Protein AF-A0A6A3LIL4-F1 (afdb_monomer)

Sequence (350 aa):
MQHVYQRRLHVALGRSRSDARPRAGARRRSVSSAPDDGGGSAATPIVLDRSDEVDDTAGSAAVEGVTDPASSGIGEGEVATFQPFGPVGDFIPGLRRPREISNSDVAPWDPKQIHTLTLDTVTPQILLSQMVLSPGWLFPKWTGRAGQLDPALYLPELITEQGVSDLYAEAPWEDLDVDPAEPLTFDPDWCSSLAKIATDFQVLARDHKQAIWETTHSFPILRARQSAEPWAASIYSGRKNRSSHAREKFRAWEDQVLDLIRRTGCCDLDILLDPAFLRFPQKSEEATWFPGREALAEGRSAPKDLKATLCDCDQASAWRNHYRTDPDTHPALKIRRLRQKFTPSDPPSK

Foldseek 3Di:
DDDDDDDDDDPDDDDDDDDDDDDDDDDDDDDDDDDDDDDDPDPDADQFPPVPVDDPPDDDDDDDDDDDDDDDDPPPPDQADADALDPCVLFFQRAPAQAQDPPLSNPQFDRVLRSHDHLPPDAPVSCQVVVRGHACQLFHFDPDRRDDDPVLQFDCVLPDLVQVVVVVVVVPLVLLVQPQPQWQQADCVQDVLVVVLLVVQVVLCVVLSVLLLCQQEPEDLHVVNVVVPVSSVVVVVVSVVSVVVSVVVVSVSRRVVSVCCNSHSLHHPCSCVILSHRDGDHPRGDRYDGQRNQQVVVVHDRDPHVVSSVVSVCVVDCSSSSVSVPVVPRSVVVSVCRGNVSRRPDGDDD

Structure (mmCIF, N/CA/C/O backbone):
data_AF-A0A6A3LIL4-F1
#
_entry.id   AF-A0A6A3LIL4-F1
#
loop_
_atom_site.group_PDB
_atom_site.id
_atom_site.type_symbol
_atom_site.label_atom_id
_atom_site.label_alt_id
_atom_site.label_comp_id
_atom_site.label_asym_id
_atom_site.label_entity_id
_atom_site.label_seq_id
_atom_site.pdbx_PDB_ins_code
_atom_site.Cartn_x
_atom_site.Cartn_y
_atom_site.Cartn_z
_atom_site.occupancy
_atom_site.B_iso_or_equiv
_atom_site.auth_seq_id
_atom_site.auth_comp_id
_atom_site.auth_asym_id
_atom_site.auth_atom_id
_atom_site.pdbx_PDB_model_num
ATOM 1 N N . MET A 1 1 ? 11.550 11.509 51.570 1.00 39.28 1 MET A N 1
ATOM 2 C CA . MET A 1 1 ? 10.995 10.454 50.692 1.00 39.28 1 MET A CA 1
ATOM 3 C C . MET A 1 1 ? 9.720 10.961 50.030 1.00 39.28 1 MET A C 1
ATOM 5 O O . MET A 1 1 ? 8.626 10.626 50.447 1.00 39.28 1 MET A O 1
ATOM 9 N N . GLN A 1 2 ? 9.892 11.828 49.038 1.00 34.84 2 GLN A N 1
ATOM 10 C CA . GLN A 1 2 ? 8.864 12.375 48.150 1.00 34.84 2 GLN A CA 1
ATOM 11 C C . GLN A 1 2 ? 9.664 13.036 47.030 1.00 34.84 2 GLN A C 1
ATOM 13 O O . GLN A 1 2 ? 10.228 14.091 47.269 1.00 34.84 2 GLN A O 1
ATOM 18 N N . HIS A 1 3 ? 9.856 12.342 45.908 1.00 31.39 3 HIS A N 1
ATOM 19 C CA . HIS A 1 3 ? 10.327 12.869 44.618 1.00 31.39 3 HIS A CA 1
ATOM 20 C C . HIS A 1 3 ? 10.672 11.673 43.728 1.00 31.39 3 HIS A C 1
ATOM 22 O O . HIS A 1 3 ? 11.812 11.246 43.746 1.00 31.39 3 HIS A O 1
ATOM 28 N N . VAL A 1 4 ? 9.689 11.123 43.010 1.00 37.69 4 VAL A N 1
ATOM 29 C CA . VAL A 1 4 ? 9.785 10.620 41.621 1.00 37.69 4 VAL A CA 1
ATOM 30 C C . VAL A 1 4 ? 8.346 10.300 41.202 1.00 37.69 4 VAL A C 1
ATOM 32 O O . VAL A 1 4 ? 7.887 9.198 41.444 1.00 37.69 4 VAL A O 1
ATOM 35 N N . TYR A 1 5 ? 7.611 11.263 40.646 1.00 33.69 5 TYR A N 1
ATOM 36 C CA . TYR A 1 5 ? 6.485 11.017 39.727 1.00 33.69 5 TYR A CA 1
ATOM 37 C C . TYR A 1 5 ? 6.023 12.369 39.179 1.00 33.69 5 TYR A C 1
ATOM 39 O O . TYR A 1 5 ? 5.113 12.981 39.717 1.00 33.69 5 TYR A O 1
ATOM 47 N N . GLN A 1 6 ? 6.741 12.887 38.179 1.00 33.34 6 GLN A N 1
ATOM 48 C CA . GLN A 1 6 ? 6.266 13.888 37.210 1.00 33.34 6 GLN A CA 1
ATOM 49 C C . GLN A 1 6 ? 7.425 14.269 36.284 1.00 33.34 6 GLN A C 1
ATOM 51 O O . GLN A 1 6 ? 8.132 15.256 36.483 1.00 33.34 6 GLN A O 1
ATOM 56 N N . ARG A 1 7 ? 7.647 13.459 35.248 1.00 30.95 7 ARG A N 1
ATOM 57 C CA . ARG A 1 7 ? 8.387 13.907 34.066 1.00 30.95 7 ARG A CA 1
ATOM 58 C C . ARG A 1 7 ? 8.017 13.031 32.878 1.00 30.95 7 ARG A C 1
ATOM 60 O O . ARG A 1 7 ? 8.508 11.914 32.793 1.00 30.95 7 ARG A O 1
ATOM 67 N N . ARG A 1 8 ? 7.169 13.569 31.992 1.00 32.41 8 ARG A N 1
ATOM 68 C CA . ARG A 1 8 ? 7.231 13.476 30.514 1.00 32.41 8 ARG A CA 1
ATOM 69 C C . ARG A 1 8 ? 5.849 13.641 29.878 1.00 32.41 8 ARG A C 1
ATOM 71 O O . ARG A 1 8 ? 5.300 12.706 29.328 1.00 32.41 8 ARG A O 1
ATOM 78 N N . LEU A 1 9 ? 5.342 14.866 29.893 1.00 35.66 9 LEU A N 1
ATOM 79 C CA . LEU A 1 9 ? 4.552 15.429 28.796 1.00 35.66 9 LEU A CA 1
ATOM 80 C C . LEU A 1 9 ? 4.857 16.923 28.825 1.00 35.66 9 LEU A C 1
ATOM 82 O O . LEU A 1 9 ? 4.554 17.538 29.838 1.00 35.66 9 LEU A O 1
ATOM 86 N N . HIS A 1 10 ? 5.570 17.442 27.818 1.00 31.58 10 HIS A N 1
ATOM 87 C CA . HIS A 1 10 ? 5.591 18.842 27.347 1.00 31.58 10 HIS A CA 1
ATOM 88 C C . HIS A 1 10 ? 6.790 19.060 26.410 1.00 31.58 10 HIS A C 1
ATOM 90 O O . HIS A 1 10 ? 7.886 19.306 26.900 1.00 31.58 10 HIS A O 1
ATOM 96 N N . VAL A 1 11 ? 6.550 19.016 25.095 1.00 30.48 11 VAL A N 1
ATOM 97 C CA . VAL A 1 11 ? 7.106 19.883 24.027 1.00 30.48 11 VAL A CA 1
ATOM 98 C C . VAL A 1 11 ? 6.153 19.666 22.829 1.00 30.48 11 VAL A C 1
ATOM 100 O O . VAL A 1 11 ? 5.942 18.521 22.463 1.00 30.48 11 VAL A O 1
ATOM 103 N N . ALA A 1 12 ? 5.475 20.621 22.191 1.00 30.48 12 ALA A N 1
ATOM 104 C CA . ALA A 1 12 ? 5.424 22.070 22.304 1.00 30.48 12 ALA A CA 1
ATOM 105 C C . ALA A 1 12 ? 4.013 22.568 21.922 1.00 30.48 12 ALA A C 1
ATOM 107 O O . ALA A 1 12 ? 3.480 22.228 20.869 1.00 30.48 12 ALA A O 1
ATOM 108 N N . LEU A 1 13 ? 3.439 23.426 22.769 1.00 32.44 13 LEU A N 1
ATOM 109 C CA . LEU A 1 13 ? 2.311 24.300 22.447 1.00 32.44 13 LEU A CA 1
ATOM 110 C C . LEU A 1 13 ? 2.869 25.579 21.808 1.00 32.44 13 LEU A C 1
ATOM 112 O O . LEU A 1 13 ? 3.388 26.447 22.508 1.00 32.44 13 LEU A O 1
ATOM 116 N N . GLY A 1 14 ? 2.758 25.701 20.486 1.00 27.92 14 GLY A N 1
ATOM 117 C CA . GLY A 1 14 ? 2.989 26.952 19.764 1.00 27.92 14 GLY A CA 1
ATOM 118 C C . GLY A 1 14 ? 1.683 27.728 19.615 1.00 27.92 14 GLY A C 1
ATOM 119 O O . GLY A 1 14 ? 0.826 27.363 18.818 1.00 27.92 14 GLY A O 1
ATOM 120 N N . ARG A 1 15 ? 1.515 28.797 20.399 1.00 28.88 15 ARG A N 1
ATOM 121 C CA . ARG A 1 15 ? 0.429 29.777 20.249 1.00 28.88 15 ARG A CA 1
ATOM 122 C C . ARG A 1 15 ? 0.636 30.594 18.969 1.00 28.88 15 ARG A C 1
ATOM 124 O O . ARG A 1 15 ? 1.697 31.186 18.816 1.00 28.88 15 ARG A O 1
ATOM 131 N N . SER A 1 16 ? -0.407 30.784 18.164 1.00 26.53 16 SER A N 1
ATOM 132 C CA . SER A 1 16 ? -0.608 32.065 17.475 1.00 26.53 16 SER A CA 1
ATOM 133 C C . SER A 1 16 ? -2.091 32.324 17.217 1.00 26.53 16 SER A C 1
ATOM 135 O O . SER A 1 16 ? -2.832 31.447 16.783 1.00 26.53 16 SER A O 1
ATOM 137 N N . ARG A 1 17 ? -2.514 33.536 17.576 1.00 27.56 17 ARG A N 1
ATOM 138 C CA . ARG A 1 17 ? -3.870 34.078 17.472 1.00 27.56 17 ARG A CA 1
ATOM 139 C C . ARG A 1 17 ? -4.024 34.797 16.136 1.00 27.56 17 ARG A C 1
ATOM 141 O O . ARG A 1 17 ? -3.153 35.584 15.785 1.00 27.56 17 ARG A O 1
ATOM 148 N N . SER A 1 18 ? -5.176 34.644 15.489 1.00 28.62 18 SER A N 1
ATOM 149 C CA . SER A 1 18 ? -5.798 35.665 14.632 1.00 28.62 18 SER A CA 1
ATOM 150 C C . SER A 1 18 ? -7.287 35.340 14.474 1.00 28.62 18 SER A C 1
ATOM 152 O O . SER A 1 18 ? -7.664 34.493 13.673 1.00 28.62 18 SER A O 1
ATOM 154 N N . ASP A 1 19 ? -8.118 36.005 15.274 1.00 29.67 19 ASP A N 1
ATOM 155 C CA . ASP A 1 19 ? -9.556 36.169 15.041 1.00 29.67 19 ASP A CA 1
ATOM 156 C C . ASP A 1 19 ? -9.762 37.411 14.157 1.00 29.67 19 ASP A C 1
ATOM 158 O O . ASP A 1 19 ? -9.185 38.451 14.476 1.00 29.67 19 ASP A O 1
ATOM 162 N N . ALA A 1 20 ? -10.604 37.328 13.112 1.00 25.44 20 ALA A N 1
ATOM 163 C CA . ALA A 1 20 ? -11.714 38.267 12.845 1.00 25.44 20 ALA A CA 1
ATOM 164 C C . ALA A 1 20 ? -12.305 38.181 11.409 1.00 25.44 20 ALA A C 1
ATOM 166 O O . ALA A 1 20 ? -11.710 38.677 10.458 1.00 25.44 20 ALA A O 1
ATOM 167 N N . ARG A 1 21 ? -13.591 37.763 11.363 1.00 30.22 21 ARG A N 1
ATOM 168 C CA . ARG A 1 21 ? -14.726 38.229 10.506 1.00 30.22 21 ARG A CA 1
ATOM 169 C C . ARG A 1 21 ? -14.859 37.749 9.035 1.00 30.22 21 ARG A C 1
ATOM 171 O O . ARG A 1 21 ? -13.863 37.560 8.360 1.00 30.22 21 ARG A O 1
ATOM 178 N N . PRO A 1 22 ? -16.090 37.762 8.457 1.00 33.06 22 PRO A N 1
ATOM 179 C CA . PRO A 1 22 ? -17.370 37.274 8.991 1.00 33.06 22 PRO A CA 1
ATOM 180 C C . PRO A 1 22 ? -18.169 36.407 7.978 1.00 33.06 22 PRO A C 1
ATOM 182 O O . PRO A 1 22 ? -17.925 36.398 6.777 1.00 33.06 22 PRO A O 1
ATOM 185 N N . ARG A 1 23 ? -19.191 35.711 8.495 1.00 36.59 23 ARG A N 1
ATOM 186 C CA . ARG A 1 23 ? -20.203 34.932 7.754 1.00 36.59 23 ARG A CA 1
ATOM 187 C C . ARG A 1 23 ? -20.974 35.764 6.716 1.00 36.59 23 ARG A C 1
ATOM 189 O O . ARG A 1 23 ? -21.506 36.815 7.062 1.00 36.59 23 ARG A O 1
ATOM 196 N N . ALA A 1 24 ? -21.207 35.185 5.537 1.00 26.09 24 ALA A N 1
ATOM 197 C CA . ALA A 1 24 ? -22.360 35.480 4.683 1.00 26.09 24 ALA A CA 1
ATOM 198 C C . ALA A 1 24 ? -22.697 34.252 3.818 1.00 26.09 24 ALA A C 1
ATOM 200 O O . ALA A 1 24 ? -21.805 33.663 3.219 1.00 26.09 24 ALA A O 1
ATOM 201 N N . GLY A 1 25 ? -23.977 33.866 3.751 1.00 28.23 25 GLY A N 1
ATOM 202 C CA . GLY A 1 25 ? -24.451 32.872 2.778 1.00 28.23 25 GLY A CA 1
ATOM 203 C C . GLY A 1 25 ? -25.472 31.872 3.313 1.00 28.23 25 GLY A C 1
ATOM 204 O O . GLY A 1 25 ? -25.206 30.679 3.385 1.00 28.23 25 GLY A O 1
ATOM 205 N N . ALA A 1 26 ? -26.660 32.350 3.679 1.00 30.88 26 ALA A N 1
ATOM 206 C CA . ALA A 1 26 ? -27.819 31.494 3.894 1.00 30.88 26 ALA A CA 1
ATOM 207 C C . ALA A 1 26 ? -28.274 30.854 2.570 1.00 30.88 26 ALA A C 1
ATOM 209 O O . ALA A 1 26 ? -28.473 31.567 1.585 1.00 30.88 26 ALA A O 1
ATOM 210 N N . ARG A 1 27 ? -28.568 29.545 2.555 1.00 30.72 27 ARG A N 1
ATOM 211 C CA . ARG A 1 27 ? -29.511 28.995 1.568 1.00 30.72 27 ARG A CA 1
ATOM 212 C C . ARG A 1 27 ? -30.309 27.794 2.087 1.00 30.72 27 ARG A C 1
ATOM 214 O O . ARG A 1 27 ? -29.828 26.676 2.181 1.00 30.72 27 ARG A O 1
ATOM 221 N N . ARG A 1 28 ? -31.559 28.123 2.432 1.00 27.92 28 ARG A N 1
ATOM 222 C CA . ARG A 1 28 ? -32.822 27.378 2.281 1.00 27.92 28 ARG A CA 1
ATOM 223 C C . ARG A 1 28 ? -32.798 25.846 2.402 1.00 27.92 28 ARG A C 1
ATOM 225 O O . ARG A 1 28 ? -32.549 25.118 1.448 1.00 27.92 28 ARG A O 1
ATOM 232 N N . ARG A 1 29 ? -33.292 25.410 3.562 1.00 29.81 29 ARG A N 1
ATOM 233 C CA . ARG A 1 29 ? -34.015 24.155 3.795 1.00 29.81 29 ARG A CA 1
ATOM 234 C C . ARG A 1 29 ? -35.276 24.130 2.911 1.00 29.81 29 ARG A C 1
ATOM 236 O O . ARG A 1 29 ? -36.043 25.092 2.946 1.00 29.81 29 ARG A O 1
ATOM 243 N N . SER A 1 30 ? -35.493 23.056 2.158 1.00 29.98 30 SER A N 1
ATOM 244 C CA . SER A 1 30 ? -36.808 22.718 1.595 1.00 29.98 30 SER A CA 1
ATOM 245 C C . SER A 1 30 ? -37.163 21.324 2.085 1.00 29.98 30 SER A C 1
ATOM 247 O O . SER A 1 30 ? -36.376 20.393 1.944 1.00 29.98 30 SER A O 1
ATOM 249 N N . VAL A 1 31 ? -38.307 21.245 2.752 1.00 28.16 31 VAL A N 1
ATOM 250 C CA . VAL A 1 31 ? -38.873 20.059 3.387 1.00 28.16 31 VAL A CA 1
ATOM 251 C C . VAL A 1 31 ? -40.021 19.613 2.492 1.00 28.16 31 VAL A C 1
ATOM 253 O O . VAL A 1 31 ? -40.849 20.447 2.126 1.00 28.16 31 VAL A O 1
ATOM 256 N N . SER A 1 32 ? -40.089 18.330 2.158 1.00 29.39 32 SER A N 1
ATOM 257 C CA . SER A 1 32 ? -41.290 17.721 1.585 1.00 29.39 32 SER A CA 1
ATOM 258 C C . SER A 1 32 ? -41.474 16.319 2.165 1.00 29.39 32 SER A C 1
ATOM 260 O O . SER A 1 32 ? -40.733 15.399 1.833 1.00 29.39 32 SER A O 1
ATOM 262 N N . SER A 1 33 ? -42.445 16.205 3.072 1.00 26.81 33 SER A N 1
ATOM 263 C CA . SER A 1 33 ? -43.171 14.982 3.469 1.00 26.81 33 SER A CA 1
ATOM 264 C C . SER A 1 33 ? -43.986 14.474 2.258 1.00 26.81 33 SER A C 1
ATOM 266 O O . SER A 1 33 ? -44.293 15.292 1.395 1.00 26.81 33 SER A O 1
ATOM 268 N N . ALA A 1 34 ? -44.415 13.223 2.054 1.00 28.86 34 ALA A N 1
ATOM 269 C CA . ALA A 1 34 ? -44.669 11.983 2.819 1.00 28.86 34 ALA A CA 1
ATOM 270 C C . ALA A 1 34 ? -44.795 10.825 1.755 1.00 28.86 34 ALA A C 1
ATOM 272 O O . ALA A 1 34 ? -44.475 11.119 0.599 1.00 28.86 34 ALA A O 1
ATOM 273 N N . PRO A 1 35 ? -45.328 9.595 1.990 1.00 35.06 35 PRO A N 1
ATOM 274 C CA . PRO A 1 35 ? -45.759 8.916 3.216 1.00 35.06 35 PRO A CA 1
ATOM 275 C C . PRO A 1 35 ? -45.140 7.508 3.426 1.00 35.06 35 PRO A C 1
ATOM 277 O O . PRO A 1 35 ? -44.316 7.031 2.651 1.00 35.06 35 PRO A O 1
ATOM 280 N N . ASP A 1 36 ? -45.549 6.919 4.546 1.00 34.44 36 ASP A N 1
ATOM 281 C CA . ASP A 1 36 ? -45.193 5.633 5.150 1.00 34.44 36 ASP A CA 1
ATOM 282 C C . ASP A 1 36 ? -45.841 4.439 4.421 1.00 34.44 36 ASP A C 1
ATOM 284 O O . ASP A 1 36 ? -47.010 4.534 4.051 1.00 34.44 36 ASP A O 1
ATOM 288 N N . ASP A 1 37 ? -45.097 3.339 4.244 1.00 28.14 37 ASP A N 1
ATOM 289 C CA . ASP A 1 37 ? -45.637 1.981 4.071 1.00 28.14 37 ASP A CA 1
ATOM 290 C C . ASP A 1 37 ? -44.522 0.913 4.193 1.00 28.14 37 ASP A C 1
ATOM 292 O O . ASP A 1 37 ? -43.567 0.886 3.417 1.00 28.14 37 ASP A O 1
ATOM 296 N N . GLY A 1 38 ? -44.698 -0.025 5.133 1.00 25.81 38 GLY A N 1
ATOM 297 C CA . GLY A 1 38 ? -44.326 -1.433 4.930 1.00 25.81 38 GLY A CA 1
ATOM 298 C C . GLY A 1 38 ? -42.949 -1.937 5.394 1.00 25.81 38 GLY A C 1
ATOM 299 O O . GLY A 1 38 ? -42.070 -2.201 4.584 1.00 25.81 38 GLY A O 1
ATOM 300 N N . GLY A 1 39 ? -42.828 -2.227 6.694 1.00 32.12 39 GLY A N 1
ATOM 301 C CA . GLY A 1 39 ? -42.323 -3.507 7.226 1.00 32.12 39 GLY A CA 1
ATOM 302 C C . GLY A 1 39 ? -41.066 -4.148 6.617 1.00 32.12 39 GLY A C 1
ATOM 303 O O . GLY A 1 39 ? -41.153 -5.086 5.830 1.00 32.12 39 GLY A O 1
ATOM 304 N N . GLY A 1 40 ? -39.902 -3.759 7.133 1.00 24.91 40 GLY A N 1
ATOM 305 C CA . GLY A 1 40 ? -38.654 -4.510 7.020 1.00 24.91 40 GLY A CA 1
ATOM 306 C C . GLY A 1 40 ? -37.539 -3.720 7.684 1.00 24.91 40 GLY A C 1
ATOM 307 O O . GLY A 1 40 ? -37.058 -2.751 7.108 1.00 24.91 40 GLY A O 1
ATOM 308 N N . SER A 1 41 ? -37.155 -4.082 8.912 1.00 34.47 41 SER A N 1
ATOM 309 C CA . SER A 1 41 ? -36.045 -3.436 9.626 1.00 34.47 41 SER A CA 1
ATOM 310 C C . SER A 1 41 ? -34.718 -3.812 8.963 1.00 34.47 41 SER A C 1
ATOM 312 O O . SER A 1 41 ? -33.961 -4.634 9.471 1.00 34.47 41 SER A O 1
ATOM 314 N N . ALA A 1 42 ? -34.450 -3.231 7.796 1.00 32.88 42 ALA A N 1
ATOM 315 C CA . ALA A 1 42 ? -33.131 -3.215 7.202 1.00 32.88 42 ALA A CA 1
ATOM 316 C C . ALA A 1 42 ? -32.261 -2.305 8.073 1.00 32.88 42 ALA A C 1
ATOM 318 O O . ALA A 1 42 ? -32.527 -1.108 8.198 1.00 32.88 42 ALA A O 1
ATOM 319 N N . ALA A 1 43 ? -31.253 -2.892 8.719 1.00 36.62 43 ALA A N 1
ATOM 320 C CA . ALA A 1 43 ? -30.276 -2.147 9.494 1.00 36.62 43 ALA A CA 1
ATOM 321 C C . ALA A 1 43 ? -29.694 -1.020 8.626 1.00 36.62 43 ALA A C 1
ATOM 323 O O . ALA A 1 43 ? -29.191 -1.262 7.526 1.00 36.62 43 ALA A O 1
ATOM 324 N N . THR A 1 44 ? -29.799 0.223 9.095 1.00 39.97 44 THR A N 1
ATOM 325 C CA . THR A 1 44 ? -29.254 1.372 8.372 1.00 39.97 44 THR A CA 1
ATOM 326 C C . THR A 1 44 ? -27.730 1.254 8.327 1.00 39.97 44 THR A C 1
ATOM 328 O O . THR A 1 44 ? -27.111 1.192 9.393 1.00 39.97 44 THR A O 1
ATOM 331 N N . PRO A 1 45 ? -27.108 1.225 7.135 1.00 46.88 45 PRO A N 1
ATOM 332 C CA . PRO A 1 45 ? -25.663 1.084 7.014 1.00 46.88 45 PRO A CA 1
ATOM 333 C C . PRO A 1 45 ? -24.948 2.286 7.642 1.00 46.88 45 PRO A C 1
ATOM 335 O O . PRO A 1 45 ? -25.418 3.424 7.553 1.00 46.88 45 PRO A O 1
ATOM 338 N N . ILE A 1 46 ? -23.791 2.042 8.263 1.00 53.72 46 ILE A N 1
ATOM 339 C CA . ILE A 1 46 ? -22.946 3.101 8.828 1.00 53.72 46 ILE A CA 1
ATOM 340 C C . ILE A 1 46 ? -22.332 3.902 7.683 1.00 53.72 46 ILE A C 1
ATOM 342 O O . ILE A 1 46 ? -21.319 3.511 7.109 1.00 53.72 46 ILE A O 1
ATOM 346 N N . VAL A 1 47 ? -22.932 5.048 7.364 1.00 45.88 47 VAL A N 1
ATOM 347 C CA . VAL A 1 47 ? -22.399 5.962 6.353 1.00 45.88 47 VAL A CA 1
ATOM 348 C C . VAL A 1 47 ? -21.188 6.686 6.933 1.00 45.88 47 VAL A C 1
ATOM 350 O O . VAL A 1 47 ? -21.320 7.627 7.717 1.00 45.88 47 VAL A O 1
ATOM 353 N N . LEU A 1 48 ? -19.993 6.253 6.536 1.00 53.50 48 LEU A N 1
ATOM 354 C CA . LEU A 1 48 ? -18.774 7.004 6.806 1.00 53.50 48 LEU A CA 1
ATOM 355 C C . LEU A 1 48 ? -18.696 8.198 5.857 1.00 53.50 48 LEU A C 1
ATOM 357 O O . LEU A 1 48 ? -18.672 8.049 4.634 1.00 53.50 48 LEU A O 1
ATOM 361 N N . ASP A 1 49 ? -18.643 9.391 6.438 1.00 42.94 49 ASP A N 1
AT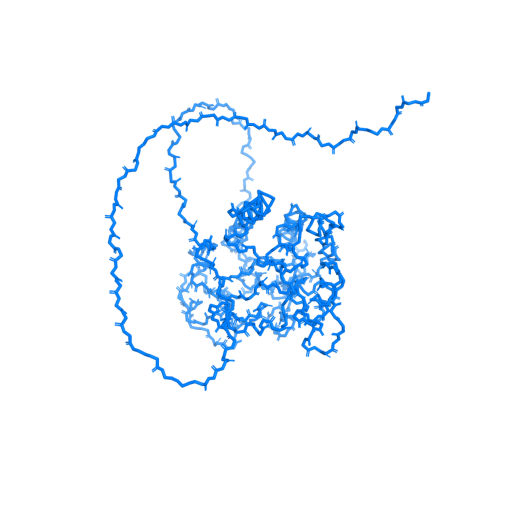OM 362 C CA . ASP A 1 49 ? -18.339 10.617 5.716 1.00 42.94 49 ASP A CA 1
ATOM 363 C C . ASP A 1 49 ? -16.841 10.643 5.399 1.00 42.94 49 ASP A C 1
ATOM 365 O O . ASP A 1 49 ? -16.029 11.148 6.171 1.00 42.94 49 ASP A O 1
ATOM 369 N N . ARG A 1 50 ? -16.463 10.027 4.276 1.00 50.72 50 ARG A N 1
ATOM 370 C CA . ARG A 1 50 ? -15.085 10.054 3.769 1.00 50.72 50 ARG A CA 1
ATOM 371 C C . ARG A 1 50 ? -14.820 11.260 2.861 1.00 50.72 50 ARG A C 1
ATOM 373 O O . ARG A 1 50 ? -13.837 11.254 2.129 1.00 50.72 50 ARG A O 1
ATOM 380 N N . SER A 1 51 ? -15.668 12.299 2.922 1.00 36.62 51 SER A N 1
ATOM 381 C CA . SER A 1 51 ? -15.587 13.485 2.052 1.00 36.62 51 SER A CA 1
ATOM 382 C C . SER A 1 51 ? -14.258 14.252 2.144 1.00 36.62 51 SER A C 1
ATOM 384 O O . SER A 1 51 ? -14.000 15.075 1.277 1.00 36.62 51 SER A O 1
ATOM 386 N N . ASP A 1 52 ? -13.400 13.960 3.131 1.00 42.34 52 ASP A N 1
ATOM 387 C CA . ASP A 1 52 ? -12.158 14.706 3.381 1.00 42.34 52 ASP A CA 1
ATOM 388 C C . ASP A 1 52 ? -10.857 13.893 3.166 1.00 42.34 52 ASP A C 1
ATOM 390 O O . ASP A 1 52 ? -9.766 14.401 3.460 1.00 42.34 52 ASP A O 1
ATOM 394 N N . GLU A 1 53 ? -10.936 12.657 2.651 1.00 46.53 53 GLU A N 1
ATOM 395 C CA . GLU A 1 53 ? -9.781 11.925 2.096 1.00 46.53 53 GLU A CA 1
ATOM 396 C C . GLU A 1 53 ? -9.650 12.283 0.615 1.00 46.53 53 GLU A C 1
ATOM 398 O O . GLU A 1 53 ? -10.074 11.542 -0.278 1.00 46.53 53 GLU A O 1
ATOM 403 N N . VAL A 1 54 ? -9.175 13.504 0.356 1.00 46.41 54 VAL A N 1
ATOM 404 C CA . VAL A 1 54 ? -9.684 14.201 -0.825 1.00 46.41 54 VAL A CA 1
ATOM 405 C C . VAL A 1 54 ? -9.642 15.700 -0.835 1.00 46.41 54 VAL A C 1
ATOM 407 O O . VAL A 1 54 ? -10.591 16.269 -1.352 1.00 46.41 54 VAL A O 1
ATOM 410 N N . ASP A 1 55 ? -8.551 16.329 -0.417 1.00 32.50 55 ASP A N 1
ATOM 411 C CA . ASP A 1 55 ? -8.281 17.658 -0.960 1.00 32.50 55 ASP A CA 1
ATOM 412 C C . ASP A 1 55 ? -6.792 17.787 -1.287 1.00 32.50 55 ASP A C 1
ATOM 414 O O . ASP A 1 55 ? -5.990 18.205 -0.458 1.00 32.50 55 ASP A O 1
ATOM 418 N N . ASP A 1 56 ? -6.419 17.364 -2.499 1.00 42.03 56 ASP A N 1
ATOM 419 C CA . ASP A 1 56 ? -5.114 17.657 -3.112 1.00 42.03 56 ASP A CA 1
ATOM 420 C C . ASP A 1 56 ? -5.127 19.076 -3.726 1.00 42.03 56 ASP A C 1
ATOM 422 O O . ASP A 1 56 ? -4.575 19.312 -4.801 1.00 42.03 56 ASP A O 1
ATOM 426 N N . THR A 1 57 ? -5.774 20.047 -3.073 1.00 33.50 57 THR A N 1
ATOM 427 C CA . THR A 1 57 ? -5.652 21.456 -3.459 1.00 33.50 57 THR A CA 1
ATOM 428 C C . THR A 1 57 ? -4.534 22.089 -2.638 1.00 33.50 57 THR A C 1
ATOM 430 O O . THR A 1 57 ? -4.759 22.729 -1.612 1.00 33.50 57 THR A O 1
ATOM 433 N N . ALA A 1 58 ? -3.293 21.898 -3.089 1.00 35.97 58 ALA A N 1
ATOM 434 C CA . ALA A 1 58 ? -2.164 22.680 -2.606 1.00 35.97 58 ALA A CA 1
ATOM 435 C C . ALA A 1 58 ? -2.382 24.154 -2.992 1.00 35.97 58 ALA A C 1
ATOM 437 O O . ALA A 1 58 ? -2.294 24.529 -4.161 1.00 35.97 58 ALA A O 1
ATOM 438 N N . GLY A 1 59 ? -2.699 24.998 -2.010 1.00 27.61 59 GLY A N 1
ATOM 439 C CA . GLY A 1 59 ? -2.719 26.445 -2.188 1.00 27.61 59 GLY A CA 1
ATOM 440 C C . GLY A 1 59 ? -1.301 26.961 -2.426 1.00 27.61 59 GLY A C 1
ATOM 441 O O . GLY A 1 59 ? -0.452 26.865 -1.543 1.00 27.61 59 GLY A O 1
ATOM 442 N N . SER A 1 60 ? -1.046 27.524 -3.609 1.00 32.84 60 SER A N 1
ATOM 443 C CA . SER A 1 60 ? 0.161 28.308 -3.877 1.00 32.84 60 SER A CA 1
ATOM 444 C C . SER A 1 60 ? 0.220 29.508 -2.933 1.00 32.84 60 SER A C 1
ATOM 446 O O . SER A 1 60 ? -0.511 30.481 -3.110 1.00 32.84 60 SER A O 1
ATOM 448 N N . ALA A 1 61 ? 1.122 29.463 -1.957 1.00 28.44 61 ALA A N 1
ATOM 449 C CA . ALA A 1 61 ? 1.608 30.658 -1.285 1.00 28.44 61 ALA A CA 1
ATOM 450 C C . ALA A 1 61 ? 2.931 31.061 -1.942 1.00 28.44 61 ALA A C 1
ATOM 452 O O . ALA A 1 61 ? 3.932 30.353 -1.843 1.00 28.44 61 ALA A O 1
ATOM 453 N N . ALA A 1 62 ? 2.909 32.188 -2.652 1.00 31.44 62 ALA A N 1
ATOM 454 C CA . ALA A 1 62 ? 4.109 32.853 -3.129 1.00 31.44 62 ALA A CA 1
ATOM 455 C C . ALA A 1 62 ? 4.944 33.309 -1.924 1.00 31.44 62 ALA A C 1
ATOM 457 O O . ALA A 1 62 ? 4.428 33.981 -1.030 1.00 31.44 62 ALA A O 1
ATOM 458 N N . VAL A 1 63 ? 6.228 32.961 -1.915 1.00 32.34 63 VAL A N 1
ATOM 459 C CA . VAL A 1 63 ? 7.215 33.531 -0.997 1.00 32.34 63 VAL A CA 1
ATOM 460 C C . VAL A 1 63 ? 8.240 34.298 -1.822 1.00 32.34 63 VAL A C 1
ATOM 462 O O . VAL A 1 63 ? 9.030 33.715 -2.560 1.00 32.34 63 VAL A O 1
ATOM 465 N N . GLU A 1 64 ? 8.188 35.626 -1.729 1.00 30.27 64 GLU A N 1
ATOM 466 C CA . GLU A 1 64 ? 9.287 36.479 -2.163 1.00 30.27 64 GLU A CA 1
ATOM 467 C C . GLU A 1 64 ? 10.375 36.527 -1.087 1.00 30.27 64 GLU A C 1
ATOM 469 O O . GLU A 1 64 ? 10.092 36.807 0.075 1.00 30.27 64 GLU A O 1
ATOM 474 N N . GLY A 1 65 ? 11.612 36.313 -1.545 1.00 30.28 65 GLY A N 1
ATOM 475 C CA . GLY A 1 65 ? 12.825 37.005 -1.111 1.00 30.28 65 GLY A CA 1
ATOM 476 C C . GLY A 1 65 ? 13.384 36.683 0.275 1.00 30.28 65 GLY A C 1
ATOM 477 O O . GLY A 1 65 ? 12.817 37.082 1.284 1.00 30.28 65 GLY A O 1
ATOM 478 N N . VAL A 1 66 ? 14.594 36.107 0.309 1.00 30.19 66 VAL A N 1
ATOM 479 C CA . VAL A 1 66 ? 15.813 36.765 0.842 1.00 30.19 66 VAL A CA 1
ATOM 480 C C . VAL A 1 66 ? 17.015 35.795 0.774 1.00 30.19 66 VAL A C 1
ATOM 482 O O . VAL A 1 66 ? 17.063 34.782 1.459 1.00 30.19 66 VAL A O 1
ATOM 485 N N . THR A 1 67 ? 17.945 36.166 -0.115 1.00 34.06 67 THR A N 1
ATOM 486 C CA . THR A 1 67 ? 19.419 36.000 -0.164 1.00 34.06 67 THR A CA 1
ATOM 487 C C . THR A 1 67 ? 20.119 34.665 0.143 1.00 34.06 67 THR A C 1
ATOM 489 O O . THR A 1 67 ? 20.122 34.182 1.272 1.00 34.06 67 THR A O 1
ATOM 492 N N . ASP A 1 68 ? 20.874 34.226 -0.875 1.00 34.59 68 ASP A N 1
ATOM 493 C CA . ASP A 1 68 ? 22.033 33.316 -0.869 1.00 34.59 68 ASP A CA 1
ATOM 494 C C . ASP A 1 68 ? 23.008 33.525 0.304 1.00 34.59 68 ASP A C 1
ATOM 496 O O . ASP A 1 68 ? 23.258 34.663 0.721 1.00 34.59 68 ASP A O 1
ATOM 500 N N . PRO A 1 69 ? 23.682 32.443 0.739 1.00 38.28 69 PRO A N 1
ATOM 501 C CA . PRO A 1 69 ? 25.103 32.384 0.396 1.00 38.28 69 PRO A CA 1
ATOM 502 C C . PRO A 1 69 ? 25.661 30.996 0.018 1.00 38.28 69 PRO A C 1
ATOM 504 O O . PRO A 1 69 ? 25.348 29.970 0.614 1.00 38.28 69 PRO A O 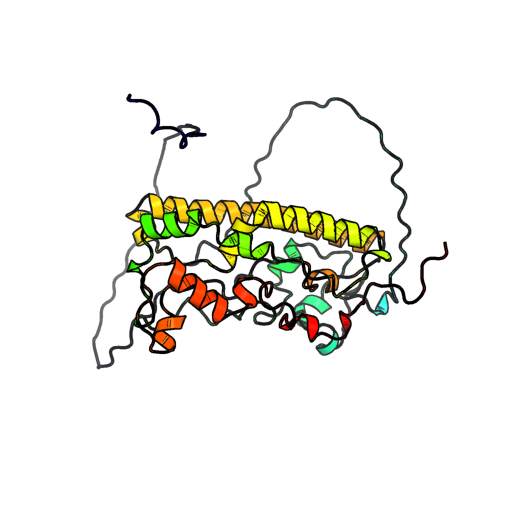1
ATOM 507 N N . ALA A 1 70 ? 26.658 31.080 -0.870 1.00 29.77 70 ALA A N 1
ATOM 508 C CA . ALA A 1 70 ? 27.822 30.208 -1.047 1.00 29.77 70 ALA A CA 1
ATOM 509 C C . ALA A 1 70 ? 27.632 28.851 -1.753 1.00 29.77 70 ALA A C 1
ATOM 511 O O . ALA A 1 70 ? 27.490 27.797 -1.134 1.00 29.77 70 ALA A O 1
ATOM 512 N N . SER A 1 71 ? 27.840 28.897 -3.076 1.00 43.75 71 SER A N 1
ATOM 513 C CA . SER A 1 71 ? 28.326 27.786 -3.901 1.00 43.75 71 SER A CA 1
ATOM 514 C C . SER A 1 71 ? 29.401 26.973 -3.183 1.00 43.75 71 SER A C 1
ATOM 516 O O . SER A 1 71 ? 30.527 27.434 -2.997 1.00 43.75 71 SER A O 1
ATOM 518 N N . SER A 1 72 ? 29.061 25.734 -2.847 1.00 37.75 72 SER A N 1
ATOM 519 C CA . SER A 1 72 ? 30.018 24.697 -2.482 1.00 37.75 72 SER A CA 1
ATOM 520 C C . SER A 1 72 ? 29.964 23.611 -3.549 1.00 37.75 72 SER A C 1
ATOM 522 O O . SER A 1 72 ? 28.965 22.914 -3.667 1.00 37.75 72 SER A O 1
ATOM 524 N N . GLY A 1 73 ? 31.036 23.540 -4.342 1.00 30.50 73 GLY A N 1
ATOM 525 C CA . GLY A 1 73 ? 31.475 22.387 -5.131 1.00 30.50 73 GLY A CA 1
ATOM 526 C C . GLY A 1 73 ? 30.416 21.656 -5.950 1.00 30.50 73 GLY A C 1
ATOM 527 O O . GLY A 1 73 ? 29.816 20.696 -5.478 1.00 30.50 73 GLY A O 1
ATOM 528 N N . ILE A 1 74 ? 30.295 22.021 -7.228 1.00 39.25 74 ILE A N 1
ATOM 529 C CA . ILE A 1 74 ? 29.785 21.107 -8.253 1.00 39.25 74 ILE A CA 1
ATOM 530 C C . ILE A 1 74 ? 30.798 19.959 -8.335 1.00 39.25 74 ILE A C 1
ATOM 532 O O . ILE A 1 74 ? 31.846 20.093 -8.963 1.00 39.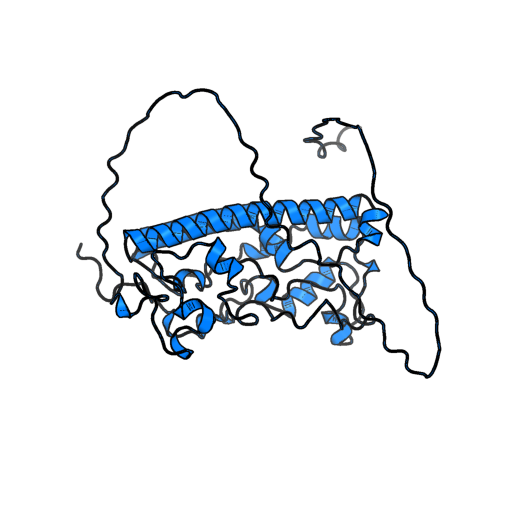25 74 ILE A O 1
ATOM 536 N N . GLY A 1 75 ? 30.517 18.858 -7.640 1.00 34.00 75 GLY A N 1
ATOM 537 C CA . GLY A 1 75 ? 31.082 17.570 -8.009 1.00 34.00 75 GLY A CA 1
ATOM 538 C C . GLY A 1 75 ? 30.560 17.245 -9.400 1.00 34.00 75 GLY A C 1
ATOM 539 O O . GLY A 1 75 ? 29.350 17.285 -9.623 1.00 34.00 75 GLY A O 1
ATOM 540 N N . GLU A 1 76 ? 31.474 17.023 -10.338 1.00 39.72 76 GLU A N 1
ATOM 541 C CA . GLU A 1 76 ? 31.187 16.593 -11.701 1.00 39.72 76 GLU A CA 1
ATOM 542 C C . GLU A 1 76 ? 30.220 15.406 -11.651 1.00 39.72 76 GLU A C 1
ATOM 544 O O . GLU A 1 76 ? 30.576 14.304 -11.239 1.00 39.72 76 GLU A O 1
ATOM 549 N N . GLY A 1 77 ? 28.958 15.667 -11.995 1.00 43.19 77 GLY A N 1
ATOM 550 C CA . GLY A 1 77 ? 27.950 14.632 -12.121 1.00 43.19 77 GLY A CA 1
ATOM 551 C C . GLY A 1 77 ? 28.370 13.729 -13.264 1.00 43.19 77 GLY A C 1
ATOM 552 O O . GLY A 1 77 ? 28.320 14.141 -14.422 1.00 43.19 77 GLY A O 1
ATOM 553 N N . GLU A 1 78 ? 28.813 12.526 -12.922 1.00 49.09 78 GLU A N 1
ATOM 554 C CA . GLU A 1 78 ? 29.008 11.432 -13.857 1.00 49.09 78 GLU A CA 1
ATOM 555 C C . GLU A 1 78 ? 27.763 11.365 -14.751 1.00 49.09 78 GLU A C 1
ATOM 557 O O . GLU A 1 78 ? 26.644 11.143 -14.278 1.00 49.09 78 GLU A O 1
ATOM 562 N N . VAL A 1 79 ? 27.927 11.683 -16.038 1.00 54.94 79 VAL A N 1
ATOM 563 C CA . VAL A 1 79 ? 26.842 11.595 -17.014 1.00 54.94 79 VAL A CA 1
ATOM 564 C C . VAL A 1 79 ? 26.527 10.113 -17.140 1.00 54.94 79 VAL A C 1
ATOM 566 O O . VAL A 1 79 ? 27.193 9.390 -17.879 1.00 54.94 79 VAL A O 1
ATOM 569 N N . ALA A 1 80 ? 25.559 9.650 -16.351 1.00 64.31 80 ALA A N 1
ATOM 570 C CA . ALA A 1 80 ? 25.153 8.260 -16.355 1.00 64.31 80 ALA A CA 1
ATOM 571 C C . ALA A 1 80 ? 24.756 7.884 -17.786 1.00 64.31 80 ALA A C 1
ATOM 573 O O . ALA A 1 80 ? 23.882 8.506 -18.396 1.00 64.31 80 ALA A O 1
ATOM 574 N N . THR A 1 81 ? 25.457 6.904 -18.350 1.00 78.81 81 THR A N 1
ATOM 575 C CA . THR A 1 81 ? 25.154 6.421 -19.694 1.00 78.81 81 THR A CA 1
ATOM 576 C C . THR A 1 81 ? 23.880 5.592 -19.614 1.00 78.81 81 THR A C 1
ATOM 578 O O . THR A 1 81 ? 23.785 4.687 -18.789 1.00 78.81 81 THR A O 1
ATOM 581 N N . PHE A 1 82 ? 22.901 5.895 -20.467 1.00 85.44 82 PHE A N 1
ATOM 582 C CA . PHE A 1 82 ? 21.674 5.110 -20.557 1.00 85.44 82 PHE A CA 1
ATOM 583 C C . PHE A 1 82 ? 22.009 3.693 -21.048 1.00 85.44 82 PHE A C 1
ATOM 585 O O . PHE A 1 82 ? 22.332 3.494 -22.222 1.00 85.44 82 PHE A O 1
ATOM 592 N N . GLN A 1 83 ? 21.958 2.722 -20.140 1.00 84.56 83 GLN A N 1
ATOM 593 C CA . GLN A 1 83 ? 22.267 1.312 -20.354 1.00 84.56 83 GLN A CA 1
ATOM 594 C C . GLN A 1 83 ? 21.096 0.483 -19.819 1.00 84.56 83 GLN A C 1
ATOM 596 O O . GLN A 1 83 ? 21.039 0.187 -18.623 1.00 84.56 83 GLN A O 1
ATOM 601 N N . PRO A 1 84 ? 20.118 0.152 -20.678 1.00 84.44 84 PRO A N 1
ATOM 602 C CA . PRO A 1 84 ? 18.907 -0.493 -20.216 1.00 84.44 84 PRO A CA 1
ATOM 603 C C . PRO A 1 84 ? 19.180 -1.926 -19.741 1.00 84.44 84 PRO A C 1
ATOM 605 O O . PRO A 1 84 ? 19.979 -2.636 -20.350 1.00 84.44 84 PRO A O 1
ATOM 608 N N . PHE A 1 85 ? 18.479 -2.366 -18.689 1.00 84.56 85 PHE A N 1
ATOM 609 C CA . PHE A 1 85 ? 18.604 -3.728 -18.128 1.00 84.56 85 PHE A CA 1
ATOM 610 C C . PHE A 1 85 ? 18.223 -4.838 -19.123 1.00 84.56 85 PHE A C 1
ATOM 612 O O . PHE A 1 85 ? 18.610 -5.993 -18.970 1.00 84.56 85 PHE A O 1
ATOM 619 N N . GLY A 1 86 ? 17.450 -4.481 -20.144 1.00 85.50 86 GLY A N 1
ATOM 620 C CA . GLY A 1 86 ? 16.995 -5.363 -21.201 1.00 85.50 86 GLY A CA 1
ATOM 621 C C . GLY A 1 86 ? 16.543 -4.561 -22.419 1.00 85.50 86 GLY A C 1
ATOM 622 O O . GLY A 1 86 ? 16.752 -3.344 -22.492 1.00 85.50 86 GLY A O 1
ATOM 623 N N . PRO A 1 87 ? 15.913 -5.213 -23.405 1.00 86.38 87 PRO A N 1
ATOM 624 C CA . PRO A 1 87 ? 15.339 -4.518 -24.544 1.00 86.38 87 PRO A CA 1
ATOM 625 C C . PRO A 1 87 ? 14.375 -3.415 -24.088 1.00 86.38 87 PRO A C 1
ATOM 627 O O . PRO A 1 87 ? 13.432 -3.655 -23.343 1.00 86.38 87 PRO A O 1
ATOM 630 N N . VAL A 1 88 ? 14.535 -2.195 -24.612 1.00 85.62 88 VAL A N 1
ATOM 631 C CA . VAL A 1 88 ? 13.591 -1.082 -24.354 1.00 85.62 88 VAL A CA 1
ATOM 632 C C . VAL A 1 88 ? 12.157 -1.442 -24.797 1.00 85.62 88 VAL A C 1
ATOM 634 O O . VAL A 1 88 ? 11.169 -0.882 -24.315 1.00 85.62 88 VAL A O 1
ATOM 637 N N . GLY A 1 89 ? 12.033 -2.413 -25.709 1.00 84.94 89 GLY A N 1
ATOM 638 C CA . GLY A 1 89 ? 10.772 -3.039 -26.107 1.00 84.94 89 GLY A CA 1
ATOM 639 C C . GLY A 1 89 ? 10.011 -3.720 -24.965 1.00 84.94 89 GLY A C 1
ATOM 640 O O . GLY A 1 89 ? 8.798 -3.837 -25.071 1.00 84.94 89 GLY A O 1
ATOM 641 N N . ASP A 1 90 ? 10.671 -4.051 -23.858 1.00 87.25 90 ASP A N 1
ATOM 642 C CA . ASP A 1 90 ? 10.075 -4.786 -22.736 1.00 87.25 90 ASP A CA 1
ATOM 643 C C . ASP A 1 90 ? 9.640 -3.861 -21.590 1.00 87.25 90 ASP A C 1
ATOM 645 O O . ASP A 1 90 ? 8.993 -4.300 -20.641 1.00 87.25 90 ASP A O 1
ATOM 649 N N . PHE A 1 91 ? 9.952 -2.563 -21.692 1.00 92.81 91 PHE A N 1
ATOM 650 C CA . PHE A 1 91 ? 9.649 -1.588 -20.647 1.00 92.81 91 PHE A CA 1
ATOM 651 C C . PHE A 1 91 ? 8.137 -1.387 -20.501 1.00 92.81 91 PHE A C 1
ATOM 653 O O . PHE A 1 91 ? 7.419 -1.288 -21.505 1.00 92.81 91 PHE A O 1
ATOM 660 N N . ILE A 1 92 ? 7.675 -1.285 -19.255 1.00 94.00 92 ILE A N 1
ATOM 661 C CA . ILE A 1 92 ? 6.288 -1.002 -18.883 1.00 94.00 92 ILE A CA 1
ATOM 662 C C . ILE A 1 92 ? 6.241 0.292 -18.049 1.00 94.00 92 ILE A C 1
ATOM 664 O O . ILE A 1 92 ? 6.871 0.347 -16.994 1.00 94.00 92 ILE A O 1
ATOM 668 N N . PRO A 1 93 ? 5.491 1.329 -18.474 1.00 94.12 93 PRO A N 1
ATOM 669 C CA . PRO A 1 93 ? 4.981 1.527 -19.832 1.00 94.12 93 PRO A CA 1
ATOM 670 C C . PRO A 1 93 ? 6.135 1.749 -20.832 1.00 94.12 93 PRO A C 1
ATOM 672 O O . PRO A 1 93 ? 7.311 1.749 -20.470 1.00 94.12 93 PRO A O 1
ATOM 675 N N . GLY A 1 94 ? 5.816 1.967 -22.110 1.00 92.81 94 GLY A N 1
ATOM 676 C CA . GLY A 1 94 ? 6.839 2.280 -23.111 1.00 92.81 94 GLY A CA 1
ATOM 677 C C . GLY A 1 94 ? 7.668 3.517 -22.736 1.00 92.81 94 GLY A C 1
ATOM 678 O O . GLY A 1 94 ? 7.145 4.489 -22.198 1.00 92.81 94 GLY A O 1
ATOM 679 N N . LEU A 1 95 ? 8.970 3.510 -23.045 1.00 90.88 95 LEU A N 1
ATOM 680 C CA . LEU A 1 95 ? 9.881 4.588 -22.634 1.00 90.88 95 LEU A CA 1
ATOM 681 C C . LEU A 1 95 ? 9.482 5.962 -23.202 1.00 90.88 95 LEU A C 1
ATOM 683 O O . LEU A 1 95 ? 9.171 6.881 -22.452 1.00 90.88 95 LEU A O 1
ATOM 687 N N . ARG A 1 96 ? 9.458 6.084 -24.537 1.00 90.94 96 ARG A N 1
ATOM 688 C CA . ARG A 1 96 ? 9.252 7.365 -25.247 1.00 90.94 96 ARG A CA 1
ATOM 689 C C . ARG A 1 96 ? 7.893 7.497 -25.922 1.00 90.94 96 ARG A C 1
ATOM 691 O O . ARG A 1 96 ? 7.488 8.590 -26.306 1.00 90.94 96 ARG A O 1
ATOM 698 N N . ARG A 1 97 ? 7.226 6.372 -26.177 1.00 92.12 97 ARG A N 1
ATOM 699 C CA . ARG A 1 97 ? 5.960 6.320 -26.912 1.00 92.12 97 ARG A CA 1
ATOM 700 C C . ARG A 1 97 ? 4.988 5.388 -26.197 1.00 92.12 97 ARG A C 1
ATOM 702 O O . ARG A 1 97 ? 5.442 4.341 -25.727 1.00 92.12 97 ARG A O 1
ATOM 709 N N . PRO A 1 98 ? 3.691 5.739 -26.162 1.00 93.06 98 PRO A N 1
ATOM 710 C CA . PRO A 1 98 ? 2.638 4.829 -25.734 1.00 93.06 98 PRO A CA 1
ATOM 711 C C . PRO A 1 98 ? 2.709 3.527 -26.534 1.00 93.06 98 PRO A C 1
ATOM 713 O O . PRO A 1 98 ? 3.071 3.543 -27.718 1.00 93.06 98 PRO A O 1
ATOM 716 N N . ARG A 1 99 ? 2.389 2.401 -25.896 1.00 88.69 99 ARG A N 1
ATOM 717 C CA . ARG A 1 99 ? 2.392 1.089 -26.549 1.00 88.69 99 ARG A CA 1
ATOM 718 C C . ARG A 1 99 ? 1.253 0.225 -26.045 1.00 88.69 99 ARG A C 1
ATOM 720 O O . ARG A 1 99 ? 0.962 0.208 -24.852 1.00 88.69 99 ARG A O 1
ATOM 727 N N . GLU A 1 100 ? 0.703 -0.560 -26.959 1.00 88.50 100 GLU A N 1
ATOM 728 C CA . GLU A 1 100 ? -0.160 -1.680 -26.616 1.00 88.50 100 GLU A CA 1
ATOM 729 C C . GLU A 1 100 ? 0.711 -2.875 -26.231 1.00 88.50 100 GLU A C 1
ATOM 731 O O . GLU A 1 100 ? 1.567 -3.318 -26.997 1.00 88.50 100 GLU A O 1
ATOM 736 N N . ILE A 1 101 ? 0.514 -3.362 -25.013 1.00 89.00 101 ILE A N 1
ATOM 737 C CA . ILE A 1 101 ? 1.143 -4.563 -24.472 1.00 89.00 101 ILE A CA 1
ATOM 738 C C . ILE A 1 101 ? -0.009 -5.519 -24.125 1.00 89.00 101 ILE A C 1
ATOM 740 O O . ILE A 1 101 ? -1.138 -5.084 -23.897 1.00 89.00 101 ILE A O 1
ATOM 744 N N . SER A 1 102 ? 0.218 -6.833 -24.125 1.00 91.38 102 SER A N 1
ATOM 745 C CA . SER A 1 102 ? -0.840 -7.761 -23.710 1.00 91.38 102 SER A CA 1
ATOM 746 C C . SER A 1 102 ? -1.305 -7.436 -22.286 1.00 91.38 102 SER A C 1
ATOM 748 O O . SER A 1 102 ? -0.488 -7.224 -21.390 1.00 91.38 102 SER A O 1
ATOM 750 N N . ASN A 1 103 ? -2.619 -7.466 -22.048 1.00 91.12 103 ASN A N 1
ATOM 751 C CA . ASN A 1 103 ? -3.197 -7.210 -20.725 1.00 91.12 103 ASN A CA 1
ATOM 752 C C . ASN A 1 103 ? -2.629 -8.151 -19.645 1.00 91.12 103 ASN A C 1
ATOM 754 O O . ASN A 1 103 ? -2.477 -7.746 -18.495 1.00 91.12 103 ASN A O 1
ATOM 758 N N . SER A 1 104 ? -2.300 -9.398 -20.009 1.00 90.19 104 SER A N 1
ATOM 759 C CA . SER A 1 104 ? -1.653 -10.360 -19.102 1.00 90.19 104 SER A CA 1
ATOM 760 C C . SER A 1 104 ? -0.268 -9.905 -18.655 1.00 90.19 104 SER A C 1
ATOM 762 O O . SER A 1 104 ? 0.149 -10.187 -17.533 1.00 90.19 104 SER A O 1
ATOM 764 N N . ASP A 1 105 ? 0.430 -9.192 -19.531 1.00 91.38 105 ASP A N 1
ATOM 765 C CA . ASP A 1 105 ? 1.838 -8.859 -19.370 1.00 91.38 105 ASP A CA 1
ATOM 766 C C . ASP A 1 105 ? 2.003 -7.529 -18.641 1.00 91.38 105 ASP A C 1
ATOM 768 O O . ASP A 1 105 ? 3.046 -7.301 -18.043 1.00 91.38 105 ASP A O 1
ATOM 772 N N . VAL A 1 106 ? 0.955 -6.700 -18.597 1.00 93.50 106 VAL A N 1
ATOM 773 C CA . VAL A 1 106 ? 0.911 -5.477 -17.781 1.00 93.50 106 VAL A CA 1
ATOM 774 C C . VAL A 1 106 ? 0.171 -5.653 -16.456 1.00 93.50 106 VAL A C 1
ATOM 776 O O . VAL A 1 106 ? 0.307 -4.806 -15.583 1.00 93.50 106 VAL A O 1
ATOM 779 N N . ALA A 1 107 ? -0.572 -6.742 -16.230 1.00 93.31 107 ALA A N 1
ATOM 780 C CA . ALA A 1 107 ? -1.239 -6.976 -14.943 1.00 93.31 107 ALA A CA 1
ATOM 781 C C . ALA A 1 107 ? -0.221 -6.908 -13.783 1.00 93.31 107 ALA A C 1
ATOM 783 O O . ALA A 1 107 ? 0.805 -7.580 -13.848 1.00 93.31 107 ALA A O 1
ATOM 784 N N . PRO A 1 108 ? -0.428 -6.098 -12.734 1.00 94.69 108 PRO A N 1
ATOM 785 C CA . PRO A 1 108 ? -1.696 -5.607 -12.214 1.00 94.69 108 PRO A CA 1
ATOM 786 C C . PRO A 1 108 ? -1.989 -4.147 -12.595 1.00 94.69 108 PRO A C 1
ATOM 788 O O . PRO A 1 108 ? -2.955 -3.566 -12.087 1.00 94.69 108 PRO A O 1
ATOM 791 N N . TRP A 1 109 ? -1.176 -3.547 -13.469 1.00 94.75 109 TRP A N 1
ATOM 792 C CA . TRP A 1 109 ? -1.467 -2.236 -14.033 1.00 94.75 109 TRP A CA 1
ATOM 793 C C . TRP A 1 109 ? -2.790 -2.293 -14.798 1.00 94.75 109 TRP A C 1
ATOM 795 O O . TRP A 1 109 ? -3.077 -3.278 -15.482 1.00 94.75 109 TRP A O 1
ATOM 805 N N . ASP A 1 110 ? -3.604 -1.249 -14.674 1.00 92.31 110 ASP A N 1
ATOM 806 C CA . ASP A 1 110 ? -4.796 -1.064 -15.489 1.00 92.31 110 ASP A CA 1
ATOM 807 C C . ASP A 1 110 ? -4.355 -0.860 -16.950 1.00 92.31 110 ASP A C 1
ATOM 809 O O . ASP A 1 110 ? -3.690 0.141 -17.253 1.00 92.31 110 ASP A O 1
ATOM 813 N N . PRO A 1 111 ? -4.711 -1.775 -17.874 1.00 92.69 111 PRO A N 1
ATOM 814 C CA . PRO A 1 111 ? -4.239 -1.697 -19.251 1.00 92.69 111 PRO A CA 1
ATOM 815 C C . PRO A 1 111 ? -4.672 -0.413 -19.966 1.00 92.69 111 PRO A C 1
ATOM 817 O O . PRO A 1 111 ? -3.943 0.109 -20.806 1.00 92.69 111 PRO A O 1
ATOM 820 N N . LYS A 1 112 ? -5.849 0.135 -19.629 1.00 90.88 112 LYS A N 1
ATOM 821 C CA . LYS A 1 112 ? -6.365 1.345 -20.283 1.00 90.88 112 LYS A CA 1
ATOM 822 C C . LYS A 1 112 ? -5.537 2.565 -19.914 1.00 90.88 112 LYS A C 1
ATOM 824 O O . LYS A 1 112 ? -5.348 3.427 -20.762 1.00 90.88 112 LYS A O 1
ATOM 829 N N . GLN A 1 113 ? -5.054 2.634 -18.675 1.00 91.81 113 GLN A N 1
ATOM 830 C CA . GLN A 1 113 ? -4.187 3.726 -18.243 1.00 91.81 113 GLN A CA 1
ATOM 831 C C . GLN A 1 113 ? -2.756 3.510 -18.746 1.00 91.81 113 GLN A C 1
ATOM 833 O O . GLN A 1 113 ? -2.206 4.374 -19.430 1.00 91.81 113 GLN A O 1
ATOM 838 N N . ILE A 1 114 ? -2.172 2.333 -18.489 1.00 93.12 114 ILE A N 1
ATOM 839 C CA . ILE A 1 114 ? -0.745 2.073 -18.737 1.00 93.12 114 ILE A CA 1
ATOM 840 C C . ILE A 1 114 ? -0.36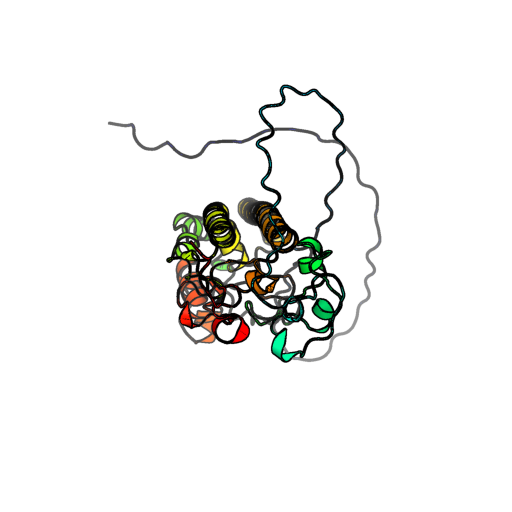6 2.185 -20.220 1.00 93.12 114 ILE A C 1
ATOM 842 O O . ILE A 1 114 ? 0.717 2.673 -20.533 1.00 93.12 114 ILE A O 1
ATOM 846 N N . HIS A 1 115 ? -1.266 1.824 -21.144 1.00 92.75 115 HIS A N 1
ATOM 847 C CA . HIS A 1 115 ? -1.013 1.924 -22.586 1.00 92.75 115 HIS A CA 1
ATOM 848 C C . HIS A 1 115 ? -0.931 3.360 -23.096 1.00 92.75 115 HIS A C 1
ATOM 850 O O . HIS A 1 115 ? -0.407 3.572 -24.185 1.00 92.75 115 HIS A O 1
ATOM 856 N N . THR A 1 116 ? -1.435 4.336 -22.337 1.00 92.88 116 THR A N 1
ATOM 857 C CA . THR A 1 116 ? -1.404 5.760 -22.709 1.00 92.88 116 THR A CA 1
ATOM 858 C C . THR A 1 116 ? -0.217 6.509 -22.110 1.00 92.88 116 THR A C 1
ATOM 860 O O . THR A 1 116 ? 0.097 7.616 -22.549 1.00 92.88 116 THR A O 1
ATOM 863 N N . LEU A 1 117 ? 0.451 5.908 -21.124 1.00 94.25 117 LEU A N 1
ATOM 864 C CA . LEU A 1 117 ? 1.565 6.506 -20.403 1.00 94.25 117 LEU A CA 1
ATOM 865 C C . LEU A 1 117 ? 2.904 6.214 -21.077 1.00 94.25 117 LEU A C 1
ATOM 867 O O . LEU A 1 117 ? 3.051 5.272 -21.857 1.00 94.25 117 LEU A O 1
ATOM 871 N N . THR A 1 118 ? 3.903 7.023 -20.733 1.00 95.06 118 THR A N 1
ATOM 872 C CA . THR A 1 118 ? 5.306 6.767 -21.060 1.00 95.06 118 THR A CA 1
ATOM 873 C C . THR A 1 118 ? 6.189 7.047 -19.853 1.00 95.06 118 THR A C 1
ATOM 875 O O . THR A 1 118 ? 5.850 7.891 -19.018 1.00 95.06 118 THR A O 1
ATOM 878 N N . LEU A 1 119 ? 7.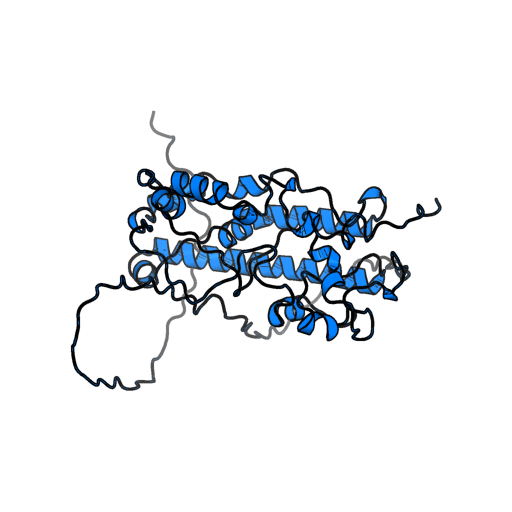331 6.364 -19.751 1.00 94.00 119 LEU A N 1
ATOM 879 C CA . LEU A 1 119 ? 8.280 6.604 -18.654 1.00 94.00 119 LEU A CA 1
ATOM 880 C C . LEU A 1 119 ? 8.892 8.015 -18.720 1.00 94.00 119 LEU A C 1
ATOM 882 O O . LEU A 1 119 ? 9.132 8.630 -17.678 1.00 94.00 119 LEU A O 1
ATOM 886 N N . ASP A 1 120 ? 9.058 8.574 -19.924 1.00 92.19 120 ASP A N 1
ATOM 887 C CA . ASP A 1 120 ? 9.544 9.947 -20.122 1.00 92.19 120 ASP A CA 1
ATOM 888 C C . ASP A 1 120 ? 8.627 10.993 -19.462 1.00 92.19 120 ASP A C 1
ATOM 890 O O . ASP A 1 120 ? 9.118 12.011 -18.983 1.00 92.19 120 ASP A O 1
ATOM 894 N N . THR A 1 121 ? 7.310 10.753 -19.403 1.00 91.38 121 THR A N 1
ATOM 895 C CA . THR A 1 121 ? 6.342 11.765 -18.937 1.00 91.38 121 THR A CA 1
ATOM 896 C C . THR A 1 121 ? 5.616 11.418 -17.645 1.00 91.38 121 THR A C 1
ATOM 898 O O . THR A 1 121 ? 5.005 12.299 -17.045 1.00 91.38 121 THR A O 1
ATOM 901 N N . VAL A 1 122 ? 5.599 10.149 -17.231 1.00 95.00 122 VAL A N 1
ATOM 902 C CA . VAL A 1 122 ? 4.827 9.721 -16.058 1.00 95.00 122 VAL A CA 1
ATOM 903 C C . VAL A 1 122 ? 5.392 10.329 -14.775 1.00 95.00 122 VAL A C 1
ATOM 905 O O . VAL A 1 122 ? 6.593 10.368 -14.571 1.00 95.00 122 VAL A O 1
ATOM 908 N N . THR A 1 123 ? 4.543 10.802 -13.877 1.00 94.69 123 THR A N 1
ATOM 909 C CA . THR A 1 123 ? 4.958 11.320 -12.564 1.00 94.69 123 THR A CA 1
ATOM 910 C C . THR A 1 123 ? 4.187 10.593 -11.470 1.00 94.69 123 THR A C 1
ATOM 912 O O . THR A 1 123 ? 3.127 10.025 -11.762 1.00 94.69 123 THR A O 1
ATOM 915 N N . PRO A 1 124 ? 4.624 10.651 -10.203 1.00 92.50 124 PRO A N 1
ATOM 916 C CA . PRO A 1 124 ? 3.867 10.104 -9.080 1.00 92.50 124 PRO A CA 1
ATOM 917 C C . PRO A 1 124 ? 2.434 10.644 -9.029 1.00 92.50 124 PRO A C 1
ATOM 919 O O . PRO A 1 124 ? 1.476 9.916 -8.770 1.00 92.50 124 PRO A O 1
ATOM 922 N N . GLN A 1 125 ? 2.253 11.926 -9.366 1.00 91.12 125 GLN A N 1
ATOM 923 C CA . GLN A 1 125 ? 0.931 12.543 -9.442 1.00 91.12 125 GLN A CA 1
ATOM 924 C C . GLN A 1 125 ? 0.069 11.961 -10.572 1.00 91.12 125 GLN A C 1
ATOM 926 O O . GLN A 1 125 ? -1.138 11.785 -10.391 1.00 91.12 125 GLN A O 1
ATOM 931 N N . ILE A 1 126 ? 0.660 11.635 -11.725 1.00 92.19 126 ILE A N 1
ATOM 932 C CA . ILE A 1 126 ? -0.049 10.959 -12.820 1.00 92.19 126 ILE A CA 1
ATOM 933 C C . ILE A 1 126 ? -0.448 9.541 -12.398 1.00 92.19 126 ILE A C 1
ATOM 935 O O . ILE A 1 126 ? -1.616 9.186 -12.542 1.00 92.19 126 ILE A O 1
ATOM 939 N N . LEU A 1 127 ? 0.476 8.770 -11.811 1.00 89.75 127 LEU A N 1
ATOM 940 C CA . LEU A 1 127 ? 0.206 7.409 -11.327 1.00 89.75 127 LEU A CA 1
ATOM 941 C C . LEU A 1 127 ? -0.963 7.390 -10.335 1.00 89.75 127 LEU A C 1
ATOM 943 O O . LEU A 1 127 ? -1.869 6.560 -10.447 1.00 89.75 127 LEU A O 1
ATOM 947 N N . LEU A 1 128 ? -0.974 8.343 -9.399 1.00 85.06 128 LEU A N 1
ATOM 948 C CA . LEU A 1 128 ? -2.047 8.469 -8.422 1.00 85.06 128 LEU A CA 1
ATOM 949 C C . LEU A 1 128 ? -3.374 8.897 -9.058 1.00 85.06 128 LEU A C 1
ATOM 951 O O . LEU A 1 128 ? -4.412 8.302 -8.774 1.00 85.06 128 LEU A O 1
ATOM 955 N N . SER A 1 129 ? -3.357 9.949 -9.880 1.00 84.38 129 SER A N 1
ATOM 956 C CA . SER A 1 129 ? -4.581 10.537 -10.443 1.00 84.38 129 SER A CA 1
ATOM 957 C C . SER A 1 129 ? -5.281 9.616 -11.439 1.00 84.38 129 SER A C 1
ATOM 959 O O . SER A 1 129 ? -6.509 9.592 -11.480 1.00 84.38 129 SER A O 1
ATOM 961 N N . GLN A 1 130 ? -4.518 8.831 -12.198 1.00 83.38 130 GLN A N 1
ATOM 962 C CA . GLN A 1 130 ? -5.061 7.872 -13.156 1.00 83.38 130 GLN A CA 1
ATOM 963 C C . GLN A 1 130 ? -5.434 6.530 -12.526 1.00 83.38 130 GLN A C 1
ATOM 965 O O . GLN A 1 130 ? -6.068 5.718 -13.192 1.00 83.38 130 GLN A O 1
ATOM 970 N N . MET A 1 131 ? -5.088 6.295 -11.253 1.00 77.44 131 MET A N 1
ATOM 971 C CA . MET A 1 131 ? -5.364 5.030 -10.562 1.00 77.44 131 MET A CA 1
ATOM 972 C C . MET A 1 131 ? -4.847 3.834 -11.369 1.00 77.44 131 MET A C 1
ATOM 974 O O . MET A 1 131 ? -5.563 2.874 -11.638 1.00 77.44 131 MET A O 1
ATOM 978 N N . VAL A 1 132 ? -3.585 3.923 -11.798 1.00 84.38 132 VAL A N 1
ATOM 979 C CA . VAL A 1 132 ? -2.992 2.982 -12.762 1.00 84.38 132 VAL A CA 1
ATOM 980 C C . VAL A 1 132 ? -2.871 1.552 -12.237 1.00 84.38 132 VAL A C 1
ATOM 982 O O . VAL A 1 132 ? -2.539 0.658 -13.002 1.00 84.38 132 VAL A O 1
ATOM 985 N N . LEU A 1 133 ? -3.094 1.322 -10.944 1.00 88.19 133 LEU A N 1
ATOM 986 C CA . LEU A 1 133 ? -3.096 0.001 -10.331 1.00 88.19 133 LEU A CA 1
ATOM 987 C C . LEU A 1 133 ? -4.528 -0.463 -10.145 1.00 88.19 133 LEU A C 1
ATOM 989 O O . LEU A 1 133 ? -5.341 0.231 -9.538 1.00 88.19 133 LEU A O 1
ATOM 993 N N . SER A 1 134 ? -4.816 -1.666 -10.633 1.00 86.62 134 SER A N 1
ATOM 994 C CA . SER A 1 134 ? -6.147 -2.246 -10.505 1.00 86.62 134 SER A CA 1
ATOM 995 C C . SER A 1 134 ? -6.504 -2.435 -9.021 1.00 86.62 134 SER A C 1
ATOM 997 O O . SER A 1 134 ? -5.777 -3.140 -8.308 1.00 86.62 134 SER A O 1
ATOM 999 N N . PRO A 1 135 ? -7.621 -1.861 -8.533 1.00 86.50 135 PRO A N 1
ATOM 1000 C CA . PRO A 1 135 ? -8.061 -2.066 -7.157 1.00 86.50 135 PRO A CA 1
ATOM 1001 C C . PRO A 1 135 ? -8.358 -3.544 -6.902 1.00 86.50 135 PRO A C 1
ATOM 1003 O O . PRO A 1 135 ? -8.952 -4.209 -7.753 1.00 86.50 135 PRO A O 1
ATOM 1006 N N . GLY A 1 136 ? -8.005 -4.053 -5.722 1.00 88.38 136 GLY A N 1
ATOM 1007 C CA . GLY A 1 136 ? -8.175 -5.469 -5.387 1.00 88.38 136 GLY A CA 1
ATOM 1008 C C . GLY A 1 136 ? -6.947 -6.339 -5.654 1.00 88.38 136 GLY A C 1
ATOM 1009 O O . GLY A 1 136 ? -7.006 -7.531 -5.369 1.00 88.38 136 GLY A O 1
ATOM 1010 N N . TRP A 1 137 ? -5.852 -5.784 -6.190 1.00 92.19 137 TRP A N 1
ATOM 1011 C CA . TRP A 1 137 ? -4.605 -6.538 -6.343 1.00 92.19 137 TRP A CA 1
ATOM 1012 C C . TRP A 1 137 ? -3.812 -6.634 -5.036 1.00 92.19 137 TRP A C 1
ATOM 1014 O O . TRP A 1 137 ? -3.617 -7.738 -4.534 1.00 92.19 137 TRP A O 1
ATOM 1024 N N . LEU A 1 138 ? -3.344 -5.499 -4.499 1.00 92.25 138 LEU A N 1
ATOM 1025 C CA . LEU A 1 138 ? -2.582 -5.488 -3.244 1.00 92.25 138 LEU A CA 1
ATOM 1026 C C . LEU A 1 138 ? -3.495 -5.280 -2.037 1.00 92.25 138 LEU A C 1
ATOM 1028 O O . LEU A 1 138 ? -3.412 -6.027 -1.062 1.00 92.25 138 LEU A O 1
ATOM 1032 N N . PHE A 1 139 ? -4.369 -4.279 -2.135 1.00 91.56 139 PHE A N 1
ATOM 1033 C CA . PHE A 1 139 ? -5.386 -3.966 -1.143 1.00 91.56 139 PHE A CA 1
ATOM 1034 C C . PHE A 1 139 ? -6.770 -4.326 -1.691 1.00 91.56 139 PHE A C 1
ATOM 1036 O O . PHE A 1 139 ? -6.989 -4.193 -2.902 1.00 91.56 139 PHE A O 1
ATOM 1043 N N . PRO A 1 140 ? -7.720 -4.759 -0.841 1.00 89.25 140 PRO A N 1
ATOM 1044 C CA . PRO A 1 140 ? -9.064 -5.105 -1.283 1.00 89.25 140 PRO A CA 1
ATOM 1045 C C . PRO A 1 140 ? -9.732 -3.940 -2.009 1.00 89.25 140 PRO A C 1
ATOM 1047 O O . PRO A 1 140 ? -9.561 -2.777 -1.644 1.00 89.25 140 PRO A O 1
ATOM 1050 N N . LYS A 1 141 ? -10.519 -4.240 -3.043 1.00 87.25 141 LYS A N 1
ATOM 1051 C CA . LYS A 1 141 ? -11.277 -3.215 -3.759 1.00 87.25 141 LYS A CA 1
ATOM 1052 C C . LYS A 1 141 ? -12.352 -2.634 -2.845 1.00 87.25 141 LYS A C 1
ATOM 1054 O O . LYS A 1 141 ? -13.136 -3.366 -2.251 1.00 87.25 141 LYS A O 1
ATOM 1059 N N . TRP A 1 142 ? -12.458 -1.315 -2.840 1.00 76.06 142 TRP A N 1
ATOM 1060 C CA . TRP A 1 142 ? -13.570 -0.600 -2.238 1.00 76.06 142 TRP A CA 1
ATOM 1061 C C . TRP A 1 142 ? -14.868 -0.903 -2.996 1.00 76.06 142 TRP A C 1
ATOM 1063 O O . TRP A 1 142 ? -14.989 -0.623 -4.193 1.00 76.06 142 TRP A O 1
ATOM 1073 N N . THR A 1 143 ? -15.851 -1.482 -2.311 1.00 66.56 143 THR A N 1
ATOM 1074 C CA . THR A 1 143 ? -17.112 -1.946 -2.914 1.00 66.56 143 THR A CA 1
ATOM 1075 C C . THR A 1 143 ? -18.261 -0.925 -2.849 1.00 66.56 143 THR A C 1
ATOM 1077 O O . THR A 1 143 ? -19.326 -1.187 -3.400 1.00 66.56 143 THR A O 1
ATOM 1080 N N . GLY A 1 144 ? -18.059 0.270 -2.276 1.00 56.12 144 GLY A N 1
ATOM 1081 C CA . GLY A 1 144 ? -19.068 1.344 -2.205 1.00 56.12 144 GLY A CA 1
ATOM 1082 C C . GLY A 1 144 ? -18.901 2.217 -0.958 1.00 56.12 144 GLY A C 1
ATOM 1083 O O . GLY A 1 144 ? -18.043 1.916 -0.138 1.00 56.12 144 GLY A O 1
ATOM 1084 N N . ARG A 1 145 ? -19.680 3.312 -0.792 1.00 48.47 145 ARG A N 1
ATOM 1085 C CA . ARG A 1 145 ? -19.683 4.100 0.474 1.00 48.47 145 ARG A CA 1
ATOM 1086 C C . ARG A 1 145 ? -19.750 3.093 1.613 1.00 48.47 145 ARG A C 1
ATOM 1088 O O . ARG A 1 145 ? -20.637 2.255 1.525 1.00 48.47 145 ARG A O 1
ATOM 1095 N N . ALA A 1 146 ? -18.844 3.147 2.592 1.00 49.31 146 ALA A N 1
ATOM 1096 C CA . ALA A 1 146 ? -18.834 2.218 3.724 1.00 49.31 146 ALA A CA 1
ATOM 1097 C C . ALA A 1 146 ? -20.272 1.800 4.079 1.00 49.31 146 ALA A C 1
ATOM 1099 O O . ALA A 1 146 ? -21.111 2.658 4.352 1.00 49.31 146 ALA A O 1
ATOM 1100 N N . GLY A 1 147 ? -20.604 0.529 3.875 1.00 46.19 147 GLY A N 1
ATOM 1101 C CA . GLY A 1 147 ? -22.004 0.163 3.672 1.00 46.19 147 GLY A CA 1
ATOM 1102 C C . GLY A 1 147 ? -22.077 -1.109 2.850 1.00 46.19 147 GLY A C 1
ATOM 1103 O O . GLY A 1 147 ? -22.118 -1.080 1.632 1.00 46.19 147 GLY A O 1
ATOM 1104 N N . GLN A 1 148 ? -21.992 -2.268 3.476 1.00 52.81 148 GLN A N 1
ATOM 1105 C CA . GLN A 1 148 ? -22.963 -2.679 4.475 1.00 52.81 148 GLN A CA 1
ATOM 1106 C C . GLN A 1 148 ? -22.225 -3.430 5.582 1.00 52.81 148 GLN A C 1
ATOM 1108 O O . GLN A 1 148 ? -22.228 -4.654 5.626 1.00 52.81 148 GLN A O 1
ATOM 1113 N N . LEU A 1 149 ? -21.523 -2.699 6.453 1.00 61.47 149 LEU A N 1
ATOM 1114 C CA . LEU A 1 149 ? -21.137 -3.314 7.714 1.00 61.47 149 LEU A CA 1
ATOM 1115 C C . LEU A 1 149 ? -22.429 -3.566 8.477 1.00 61.47 149 LEU A C 1
ATOM 1117 O O . LEU A 1 149 ? -23.142 -2.608 8.786 1.00 61.47 149 LEU A O 1
ATOM 1121 N N . ASP A 1 150 ? -22.722 -4.834 8.732 1.00 72.06 150 ASP A N 1
ATOM 1122 C CA . ASP A 1 150 ? -23.766 -5.202 9.672 1.00 72.06 150 ASP A CA 1
ATOM 1123 C C . ASP A 1 150 ? -23.442 -4.523 11.012 1.00 72.06 150 ASP A C 1
ATOM 1125 O O . ASP A 1 150 ? -22.375 -4.786 11.573 1.00 72.06 150 ASP A O 1
ATOM 1129 N N . PRO A 1 151 ? -24.302 -3.622 11.524 1.00 78.88 151 PRO A N 1
ATOM 1130 C CA . PRO A 1 151 ? -24.071 -2.982 12.812 1.00 78.88 151 PRO A CA 1
ATOM 1131 C C . PRO A 1 151 ? -23.875 -3.984 13.954 1.00 78.88 151 PRO A C 1
ATOM 1133 O O . PRO A 1 151 ? -23.230 -3.639 14.938 1.00 78.88 151 PRO A O 1
ATOM 1136 N N . ALA A 1 152 ? -24.371 -5.221 13.818 1.00 84.88 152 ALA A N 1
ATOM 1137 C CA . ALA A 1 152 ? -24.131 -6.295 14.778 1.00 84.88 152 ALA A CA 1
ATOM 1138 C C . ALA A 1 152 ? -22.665 -6.761 14.828 1.00 84.88 152 ALA A C 1
ATOM 1140 O O . ALA A 1 152 ? -22.262 -7.381 15.805 1.00 84.88 152 ALA A O 1
ATOM 1141 N N . LEU A 1 153 ? -21.867 -6.458 13.801 1.00 87.12 153 LEU A N 1
ATOM 1142 C CA . LEU A 1 153 ? -20.451 -6.810 13.689 1.00 87.12 153 LEU A CA 1
ATOM 1143 C C . LEU A 1 153 ? -19.523 -5.649 14.080 1.00 87.12 153 LEU A C 1
ATOM 1145 O O . LEU A 1 153 ? -18.336 -5.683 13.777 1.00 87.12 153 LEU A O 1
ATOM 1149 N N . TYR A 1 154 ? -20.034 -4.588 14.704 1.00 89.00 154 TYR A N 1
ATOM 1150 C CA . TYR A 1 154 ? -19.240 -3.407 15.034 1.00 89.00 154 TYR A CA 1
ATOM 1151 C C . TYR A 1 154 ? -19.413 -2.979 16.484 1.00 89.00 154 TYR A C 1
ATOM 1153 O O . TYR A 1 154 ? -20.532 -2.793 16.949 1.00 89.00 154 TYR A O 1
ATOM 1161 N N . LEU A 1 155 ? -18.286 -2.743 17.154 1.00 91.75 155 LEU A N 1
ATOM 1162 C CA . LEU A 1 155 ? -18.195 -2.334 18.554 1.00 91.75 155 LEU A CA 1
ATOM 1163 C C . LEU A 1 155 ? -17.596 -0.912 18.665 1.00 91.75 155 LEU A C 1
ATOM 1165 O O . LEU A 1 155 ? -16.422 -0.745 19.023 1.00 91.75 155 LEU A O 1
ATOM 1169 N N . PRO A 1 156 ? -18.356 0.153 18.324 1.00 90.44 156 PRO A N 1
ATOM 1170 C CA . PRO A 1 156 ? -17.900 1.549 18.411 1.00 90.44 156 PRO A CA 1
ATOM 1171 C C . PRO A 1 156 ? -17.538 2.016 19.829 1.00 90.44 156 PRO A C 1
ATOM 1173 O O . PRO A 1 156 ? -16.867 3.046 19.992 1.00 90.44 156 PRO A O 1
ATOM 1176 N N . GLU A 1 157 ? -18.022 1.311 20.847 1.00 91.81 157 GLU A N 1
ATOM 1177 C CA . GLU A 1 157 ? -17.758 1.533 22.264 1.00 91.81 157 GLU A CA 1
ATOM 1178 C C . GLU A 1 157 ? -16.314 1.220 22.660 1.00 91.81 157 GLU A C 1
ATOM 1180 O O . GLU A 1 157 ? -15.825 1.810 23.617 1.00 91.81 157 GLU A O 1
ATOM 1185 N N . LEU A 1 158 ? -15.599 0.378 21.901 1.00 93.56 158 LEU A N 1
ATOM 1186 C CA . LEU A 1 158 ? -14.177 0.105 22.149 1.00 93.56 158 LEU A CA 1
ATOM 1187 C C . LEU A 1 158 ? -13.287 1.307 21.793 1.00 93.56 158 LEU A C 1
ATOM 1189 O O . LEU A 1 158 ? -12.181 1.451 22.312 1.00 93.56 158 LEU A O 1
ATOM 1193 N N . ILE A 1 159 ? -13.771 2.207 20.931 1.00 93.62 159 ILE A N 1
ATOM 1194 C CA . ILE A 1 159 ? -13.037 3.395 20.485 1.00 93.62 159 ILE A CA 1
ATOM 1195 C C . ILE A 1 159 ? -13.188 4.512 21.537 1.00 93.62 159 ILE A C 1
ATOM 1197 O O . ILE A 1 159 ? -13.940 5.470 21.356 1.00 93.62 159 ILE A O 1
ATOM 1201 N N . THR A 1 160 ? -12.478 4.385 22.655 1.00 94.69 160 THR A N 1
ATOM 1202 C CA . THR A 1 160 ? -12.417 5.387 23.737 1.00 94.69 160 THR A CA 1
ATOM 1203 C C . THR A 1 160 ? -11.078 6.124 23.740 1.00 94.69 160 THR A C 1
ATOM 1205 O O . THR A 1 160 ? -10.113 5.646 23.149 1.00 94.69 160 THR A O 1
ATOM 1208 N N . GLU A 1 161 ? -10.987 7.270 24.423 1.00 95.94 161 GLU A N 1
ATOM 1209 C CA . GLU A 1 161 ? -9.711 7.990 24.575 1.00 95.94 161 GLU A CA 1
ATOM 1210 C C . GLU A 1 161 ? -8.629 7.093 25.185 1.00 95.94 161 GLU A C 1
ATOM 1212 O O . GLU A 1 161 ? -7.527 6.992 24.643 1.00 95.94 161 GLU A O 1
ATOM 1217 N N . GLN A 1 162 ? -8.971 6.397 26.274 1.00 96.56 162 GLN A N 1
ATOM 1218 C CA . GLN A 1 162 ? -8.055 5.487 26.951 1.00 96.56 162 GLN A CA 1
ATOM 1219 C C . GLN A 1 162 ? -7.689 4.307 26.049 1.00 96.56 162 GLN A C 1
ATOM 1221 O O . GLN A 1 162 ? -6.510 4.052 25.852 1.00 96.56 162 GLN A O 1
ATOM 1226 N N . GLY A 1 163 ? -8.670 3.651 25.419 1.00 95.94 163 GLY A N 1
ATOM 1227 C CA . GLY A 1 163 ? -8.408 2.499 24.552 1.00 95.94 163 GLY A CA 1
ATOM 1228 C C . GLY A 1 163 ? -7.526 2.840 23.349 1.00 95.94 163 GLY A C 1
ATOM 1229 O O . GLY A 1 163 ? -6.651 2.059 22.983 1.00 95.94 163 GLY A O 1
ATOM 1230 N N . VAL A 1 164 ? -7.713 4.017 22.743 1.00 95.25 164 VAL A N 1
ATOM 1231 C CA . VAL A 1 164 ? -6.849 4.489 21.649 1.00 95.25 164 VAL A CA 1
ATOM 1232 C C . VAL A 1 164 ? -5.457 4.848 22.166 1.00 95.25 164 VAL A C 1
ATOM 1234 O O . VAL A 1 164 ? -4.471 4.530 21.505 1.00 95.25 164 VAL A O 1
ATOM 1237 N N . SER A 1 165 ? -5.361 5.477 23.338 1.00 95.75 165 SER A N 1
ATOM 1238 C CA . SER A 1 165 ? -4.073 5.807 23.957 1.00 95.75 165 SER A CA 1
ATOM 1239 C C . SER A 1 165 ? -3.277 4.550 24.309 1.00 95.75 165 SER A C 1
ATOM 1241 O O . SER A 1 165 ? -2.093 4.482 23.991 1.00 95.75 165 SER A O 1
ATOM 1243 N N . ASP A 1 166 ? -3.934 3.543 24.886 1.00 96.69 166 ASP A N 1
ATOM 1244 C CA . ASP A 1 166 ? -3.341 2.248 25.223 1.00 96.69 166 ASP A CA 1
ATOM 1245 C C . ASP A 1 166 ? -2.862 1.526 23.962 1.00 96.69 166 ASP A C 1
ATOM 1247 O O . ASP A 1 166 ? -1.722 1.075 23.909 1.00 96.69 166 ASP A O 1
ATOM 1251 N N . LEU A 1 167 ? -3.684 1.496 22.904 1.00 95.50 167 LEU A N 1
ATOM 1252 C CA . LEU A 1 167 ? -3.287 0.926 21.616 1.00 95.50 167 LEU A CA 1
ATOM 1253 C C . LEU A 1 167 ? -2.031 1.606 21.053 1.00 95.50 167 LEU A C 1
ATOM 1255 O O . LEU A 1 167 ? -1.139 0.933 20.556 1.00 95.50 167 LEU A O 1
ATOM 1259 N N . TYR A 1 168 ? -1.946 2.936 21.119 1.00 95.38 168 TYR A N 1
ATOM 1260 C CA . TYR A 1 168 ? -0.800 3.682 20.590 1.00 95.38 168 TYR A CA 1
ATOM 1261 C C . TYR A 1 168 ? 0.452 3.544 21.456 1.00 95.38 168 TYR A C 1
ATOM 1263 O O . TYR A 1 168 ? 1.559 3.620 20.926 1.00 95.38 168 TYR A O 1
ATOM 1271 N N . ALA A 1 169 ? 0.296 3.350 22.766 1.00 96.44 169 ALA A N 1
ATOM 1272 C CA . ALA A 1 169 ? 1.411 3.136 23.682 1.00 96.44 169 ALA A CA 1
ATOM 1273 C C . ALA A 1 169 ? 2.162 1.826 23.394 1.00 96.44 169 ALA A C 1
ATOM 1275 O O . ALA A 1 169 ? 3.361 1.748 23.649 1.00 96.44 169 ALA A O 1
ATOM 1276 N N . GLU A 1 170 ? 1.476 0.834 22.825 1.00 95.31 170 GLU A N 1
ATOM 1277 C CA . GLU A 1 170 ? 2.057 -0.445 22.401 1.00 95.31 170 GLU A CA 1
ATOM 1278 C C . GLU A 1 170 ? 2.862 -0.343 21.097 1.00 95.31 170 GLU A C 1
ATOM 1280 O O . GLU A 1 170 ? 3.568 -1.282 20.755 1.00 95.31 170 GLU A O 1
ATOM 1285 N N . ALA A 1 171 ? 2.771 0.784 20.379 1.00 95.19 171 ALA A N 1
ATOM 1286 C CA . ALA A 1 171 ? 3.443 0.999 19.100 1.00 95.19 171 ALA A CA 1
ATOM 1287 C C . ALA A 1 171 ? 3.201 -0.146 18.082 1.00 95.19 171 ALA A C 1
ATOM 1289 O O . ALA A 1 171 ? 4.148 -0.756 17.599 1.00 95.19 171 ALA A O 1
ATOM 1290 N N . PRO A 1 172 ? 1.943 -0.433 17.692 1.00 93.12 172 PRO A N 1
ATOM 1291 C CA . PRO A 1 172 ? 1.611 -1.571 16.820 1.00 93.12 172 PRO A CA 1
ATOM 1292 C C . PRO A 1 172 ? 2.260 -1.501 15.428 1.00 93.12 172 PRO A C 1
ATOM 1294 O O . PRO A 1 172 ? 2.384 -2.498 14.734 1.00 93.12 172 PRO A O 1
ATOM 1297 N N . TRP A 1 173 ? 2.715 -0.322 15.010 1.00 93.81 173 TRP A N 1
ATOM 1298 C CA . TRP A 1 173 ? 3.469 -0.147 13.770 1.00 93.81 173 TRP A CA 1
ATOM 1299 C C . TRP A 1 173 ? 4.886 -0.738 13.813 1.00 93.81 173 TRP A C 1
ATOM 1301 O O . TRP A 1 173 ? 5.531 -0.785 12.770 1.00 93.81 173 TRP A O 1
ATOM 1311 N N . GLU A 1 174 ? 5.403 -1.149 14.976 1.00 90.62 174 GLU A N 1
ATOM 1312 C CA . GLU A 1 174 ? 6.680 -1.872 15.066 1.00 90.62 174 GLU A CA 1
ATOM 1313 C C . GLU A 1 174 ? 6.604 -3.243 14.372 1.00 90.62 174 GLU A C 1
ATOM 1315 O O . GLU A 1 174 ? 7.621 -3.723 13.885 1.00 90.62 174 GLU A O 1
ATOM 1320 N N . ASP A 1 175 ? 5.409 -3.81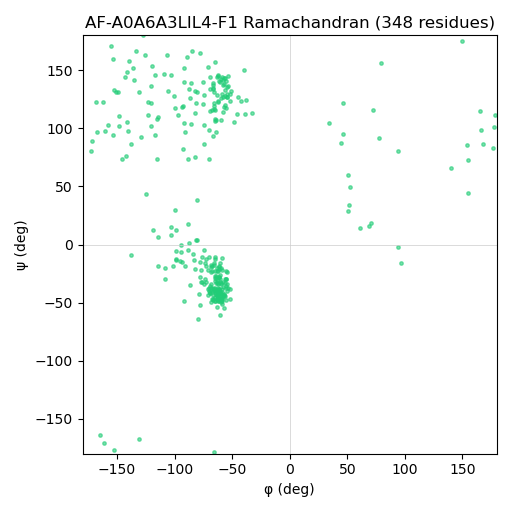9 14.201 1.00 84.38 175 ASP A N 1
ATOM 1321 C CA . ASP A 1 175 ? 5.214 -5.065 13.442 1.00 84.38 175 ASP A CA 1
ATOM 1322 C C . ASP A 1 175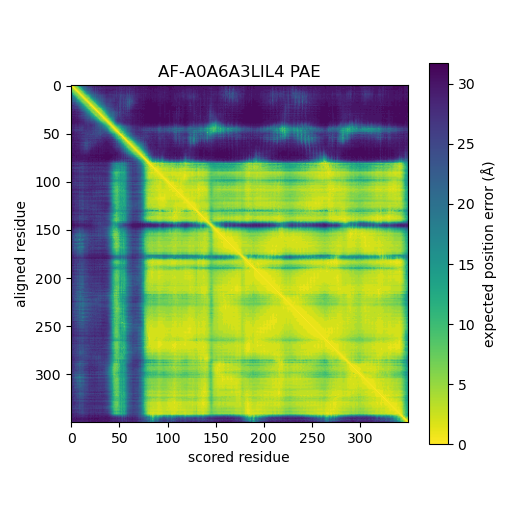 ? 5.546 -4.910 11.941 1.00 84.38 175 ASP A C 1
ATOM 1324 O O . ASP A 1 175 ? 5.702 -5.899 11.225 1.00 84.38 175 ASP A O 1
ATOM 1328 N N . LEU A 1 176 ? 5.708 -3.674 11.445 1.00 85.81 176 LEU A N 1
ATOM 1329 C CA . LEU A 1 176 ? 6.213 -3.408 10.093 1.00 85.81 176 LEU A CA 1
ATOM 1330 C C . LEU A 1 176 ? 7.742 -3.558 9.971 1.00 85.81 176 LEU A C 1
ATOM 1332 O O . LEU A 1 176 ? 8.233 -3.653 8.844 1.00 85.81 176 LEU A O 1
ATOM 1336 N N . ASP A 1 177 ? 8.483 -3.591 11.087 1.00 77.75 177 ASP A N 1
ATOM 1337 C CA . ASP A 1 177 ? 9.950 -3.742 11.115 1.00 77.75 177 ASP A CA 1
ATOM 1338 C C . ASP A 1 177 ? 10.406 -5.205 10.940 1.00 77.75 177 ASP A C 1
ATOM 1340 O O . ASP A 1 177 ? 11.606 -5.477 10.995 1.00 77.75 177 ASP A O 1
ATOM 1344 N N . VAL A 1 178 ? 9.487 -6.152 10.700 1.00 70.75 178 VAL A N 1
ATOM 1345 C CA . VAL A 1 178 ? 9.861 -7.499 10.234 1.00 70.75 178 VAL A CA 1
ATOM 1346 C C . VAL A 1 178 ? 10.724 -7.356 8.981 1.00 70.75 178 VAL A C 1
ATOM 1348 O O . VAL A 1 178 ? 10.406 -6.525 8.116 1.00 70.75 178 VAL A O 1
ATOM 1351 N N . ASP A 1 179 ? 11.809 -8.145 8.930 1.00 68.50 179 ASP A N 1
ATOM 1352 C CA . ASP A 1 179 ? 12.878 -8.036 7.936 1.00 68.50 179 ASP A CA 1
ATOM 1353 C C . ASP A 1 179 ? 12.304 -7.696 6.554 1.00 68.50 179 ASP A C 1
ATOM 1355 O O . ASP A 1 179 ? 11.386 -8.378 6.076 1.00 68.50 179 ASP A O 1
ATOM 1359 N N . PRO A 1 180 ? 12.771 -6.599 5.927 1.00 68.75 180 PRO A N 1
ATOM 1360 C CA . PRO A 1 180 ? 12.258 -6.195 4.634 1.00 68.75 180 PRO A CA 1
ATOM 1361 C C . PRO A 1 180 ? 12.418 -7.351 3.657 1.00 68.75 180 PRO A C 1
ATOM 1363 O O . PRO A 1 180 ? 13.485 -7.957 3.583 1.00 68.75 180 PRO A O 1
ATOM 1366 N N . ALA A 1 181 ? 11.344 -7.641 2.918 1.00 75.62 181 ALA A N 1
ATOM 1367 C CA . ALA A 1 181 ? 11.380 -8.660 1.884 1.00 75.62 181 ALA A CA 1
ATOM 1368 C C . ALA A 1 181 ? 12.574 -8.393 0.963 1.00 75.62 181 ALA A C 1
ATOM 1370 O O . ALA A 1 181 ? 12.784 -7.253 0.530 1.00 75.62 181 ALA A O 1
ATOM 1371 N N . GLU A 1 182 ? 13.351 -9.440 0.684 1.00 86.19 182 GLU A N 1
ATOM 1372 C CA . GLU A 1 182 ? 14.379 -9.360 -0.345 1.00 86.19 182 GLU A CA 1
ATOM 1373 C C . GLU A 1 182 ? 13.724 -8.893 -1.652 1.00 86.19 182 GLU A C 1
ATOM 1375 O O . GLU A 1 182 ? 12.631 -9.374 -1.986 1.00 86.19 182 GLU A O 1
ATOM 1380 N N . PRO A 1 183 ? 14.345 -7.946 -2.380 1.00 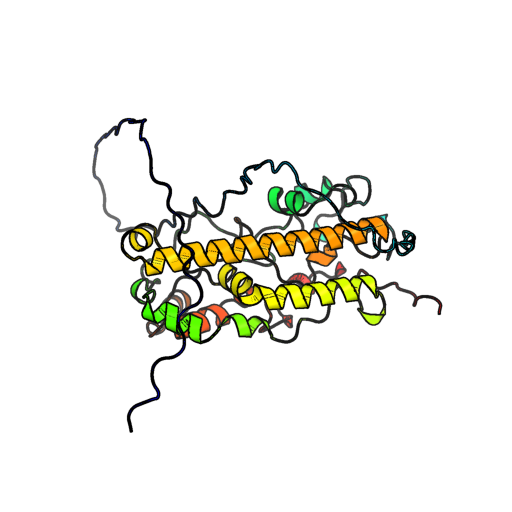93.06 183 PRO A N 1
ATOM 1381 C CA . PRO A 1 183 ? 13.767 -7.461 -3.617 1.00 93.06 183 PRO A CA 1
ATOM 1382 C C . PRO A 1 183 ? 13.470 -8.604 -4.587 1.00 93.06 183 PRO A C 1
ATOM 1384 O O . PRO A 1 183 ? 14.328 -9.421 -4.917 1.00 93.06 183 PRO A O 1
ATOM 1387 N N . LEU A 1 184 ? 12.229 -8.659 -5.062 1.00 94.88 184 LEU A N 1
ATOM 1388 C CA . LEU A 1 184 ? 11.793 -9.668 -6.027 1.00 94.88 184 LEU A CA 1
ATOM 1389 C C . LEU A 1 184 ? 12.304 -9.353 -7.437 1.00 94.88 184 LEU A C 1
ATOM 1391 O O . LEU A 1 184 ? 12.510 -10.260 -8.247 1.00 94.88 184 LEU A O 1
ATOM 1395 N N . THR A 1 185 ? 12.433 -8.065 -7.748 1.00 94.88 185 THR A N 1
ATOM 1396 C CA . THR A 1 185 ? 12.622 -7.542 -9.101 1.00 94.88 185 THR A CA 1
ATOM 1397 C C . THR A 1 185 ? 14.064 -7.338 -9.512 1.00 94.88 185 THR A C 1
ATOM 1399 O O . THR A 1 185 ? 14.333 -7.236 -10.707 1.00 94.88 185 THR A O 1
ATOM 1402 N N . PHE A 1 186 ? 14.999 -7.336 -8.568 1.00 93.25 186 PHE A N 1
ATOM 1403 C CA . PHE A 1 186 ? 16.417 -7.155 -8.845 1.00 93.25 186 PHE A CA 1
ATOM 1404 C C . PHE A 1 186 ? 17.279 -7.822 -7.781 1.00 93.25 186 PHE A C 1
ATOM 1406 O O . PHE A 1 186 ? 16.835 -8.056 -6.663 1.00 93.25 186 PHE A O 1
ATOM 1413 N N . ASP A 1 187 ? 18.530 -8.086 -8.136 1.00 91.00 187 ASP A N 1
ATOM 1414 C CA . ASP A 1 187 ? 19.569 -8.466 -7.188 1.00 91.00 187 ASP A CA 1
ATOM 1415 C C . ASP A 1 187 ? 20.332 -7.194 -6.747 1.00 91.00 187 ASP A C 1
ATOM 1417 O O . ASP A 1 187 ? 2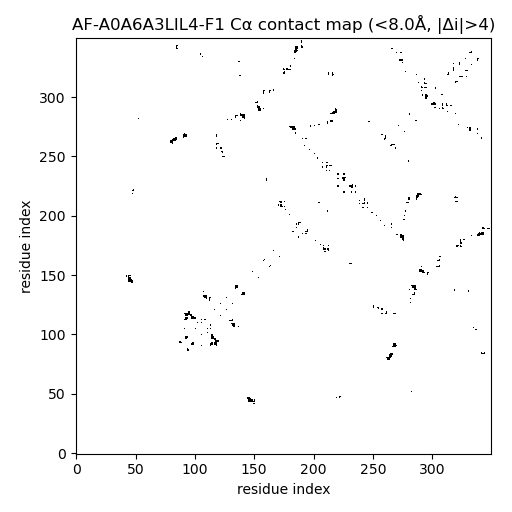0.913 -6.510 -7.605 1.00 91.00 187 ASP A O 1
ATOM 1421 N N . PRO A 1 188 ? 20.322 -6.829 -5.447 1.00 88.44 188 PRO A N 1
ATOM 1422 C CA . PRO A 1 188 ? 21.037 -5.658 -4.938 1.00 88.44 188 PRO A CA 1
ATOM 1423 C C . PRO A 1 188 ? 22.537 -5.657 -5.257 1.00 88.44 188 PRO A C 1
ATOM 1425 O O . PRO A 1 188 ? 23.109 -4.584 -5.457 1.00 88.44 188 PRO A O 1
ATOM 1428 N N . ASP A 1 189 ? 23.166 -6.829 -5.369 1.00 87.31 189 ASP A N 1
ATOM 1429 C CA . ASP A 1 189 ? 24.604 -6.943 -5.636 1.00 87.31 189 ASP A CA 1
ATOM 1430 C C . ASP A 1 189 ? 24.965 -6.587 -7.089 1.00 87.31 189 ASP A C 1
ATOM 1432 O O . ASP A 1 189 ? 26.126 -6.317 -7.406 1.00 87.31 189 ASP A O 1
ATOM 1436 N N . TRP A 1 190 ? 23.974 -6.549 -7.984 1.00 81.75 190 TRP A N 1
ATOM 1437 C CA . TRP A 1 190 ? 24.173 -6.356 -9.424 1.00 81.75 190 TRP A CA 1
ATOM 1438 C C . TRP A 1 190 ? 23.874 -4.936 -9.893 1.00 81.75 190 TRP A C 1
ATOM 1440 O O . TRP A 1 190 ? 24.323 -4.533 -10.967 1.00 81.75 190 TRP A O 1
ATOM 1450 N N . CYS A 1 191 ? 23.134 -4.155 -9.103 1.00 83.62 191 CYS A N 1
ATOM 1451 C CA . CYS A 1 191 ? 22.822 -2.772 -9.437 1.00 83.62 191 CYS A CA 1
ATOM 1452 C C . CYS A 1 191 ? 22.888 -1.871 -8.202 1.00 83.62 191 CYS A C 1
ATOM 1454 O O . CYS A 1 191 ? 21.915 -1.716 -7.464 1.00 83.62 191 CYS A O 1
ATOM 1456 N N . SER A 1 192 ? 24.022 -1.185 -8.033 1.00 87.38 192 SER A N 1
ATOM 1457 C CA . SER A 1 192 ? 24.250 -0.262 -6.913 1.00 87.38 192 SER A CA 1
ATOM 1458 C C . SER A 1 192 ? 23.216 0.867 -6.842 1.00 87.38 192 SER A C 1
ATOM 1460 O O . SER A 1 192 ? 22.848 1.301 -5.753 1.00 87.38 192 SER A O 1
ATOM 1462 N N . SER A 1 193 ? 22.699 1.328 -7.988 1.00 90.31 193 SER A N 1
ATOM 1463 C CA . SER A 1 193 ? 21.649 2.353 -8.022 1.00 90.31 193 SER A CA 1
ATOM 1464 C C . SER A 1 193 ? 20.309 1.835 -7.492 1.00 90.31 193 SER A C 1
ATOM 1466 O O . SER A 1 193 ? 19.664 2.535 -6.713 1.00 90.31 193 SER A O 1
ATOM 1468 N N . LEU A 1 194 ? 19.905 0.609 -7.849 1.00 92.44 194 LEU A N 1
ATOM 1469 C CA . LEU A 1 194 ? 18.680 -0.001 -7.313 1.00 92.44 194 LEU A CA 1
ATOM 1470 C C . LEU A 1 194 ? 18.842 -0.382 -5.838 1.00 92.44 194 LEU A C 1
ATOM 1472 O O . LEU A 1 194 ? 17.934 -0.136 -5.045 1.00 92.44 194 LEU A O 1
ATOM 1476 N N . ALA A 1 195 ? 20.019 -0.873 -5.441 1.00 92.81 195 ALA A N 1
ATOM 1477 C CA . ALA A 1 195 ? 20.347 -1.110 -4.037 1.00 92.81 195 ALA A CA 1
ATOM 1478 C C . ALA A 1 195 ? 20.252 0.179 -3.202 1.00 92.81 195 ALA A C 1
ATOM 1480 O O . ALA A 1 195 ? 19.700 0.174 -2.098 1.00 92.81 195 ALA A O 1
ATOM 1481 N N . LYS A 1 196 ? 20.723 1.311 -3.748 1.00 93.69 196 LYS A N 1
ATOM 1482 C CA . LYS A 1 196 ? 20.589 2.622 -3.104 1.00 93.69 196 LYS A CA 1
ATOM 1483 C C . LYS A 1 196 ? 19.122 3.029 -2.952 1.00 93.69 196 LYS A C 1
ATOM 1485 O O . LYS A 1 196 ? 18.730 3.419 -1.860 1.00 93.69 196 LYS A O 1
ATOM 1490 N N . ILE A 1 197 ? 18.308 2.893 -4.001 1.00 94.06 197 ILE A N 1
ATOM 1491 C CA . ILE A 1 197 ? 16.864 3.184 -3.947 1.00 94.06 197 ILE A CA 1
ATOM 1492 C C . ILE A 1 197 ? 16.156 2.341 -2.878 1.00 94.06 197 ILE A C 1
ATOM 1494 O O . ILE A 1 197 ? 15.339 2.879 -2.128 1.00 94.06 197 ILE A O 1
ATOM 1498 N N . ALA A 1 198 ? 16.482 1.048 -2.782 1.00 93.94 198 ALA A N 1
ATOM 1499 C CA . ALA A 1 198 ? 15.975 0.164 -1.732 1.00 93.94 198 ALA A CA 1
ATOM 1500 C C . ALA A 1 198 ? 16.393 0.619 -0.332 1.00 93.94 198 ALA A C 1
ATOM 1502 O O . ALA A 1 198 ? 15.553 0.708 0.562 1.00 93.94 198 ALA A O 1
ATOM 1503 N N . THR A 1 199 ? 17.666 0.963 -0.151 1.00 94.06 199 THR A N 1
ATOM 1504 C CA . THR A 1 199 ? 18.192 1.448 1.132 1.00 94.06 199 THR A CA 1
ATOM 1505 C C . THR A 1 199 ? 17.523 2.760 1.550 1.00 94.06 199 THR A C 1
ATOM 1507 O O . THR A 1 199 ? 17.058 2.887 2.683 1.00 94.06 199 THR A O 1
ATOM 1510 N N . ASP A 1 200 ? 17.409 3.721 0.628 1.00 94.81 200 ASP A N 1
ATOM 1511 C CA . ASP A 1 200 ? 16.740 5.002 0.873 1.00 94.81 200 ASP A CA 1
ATOM 1512 C C . ASP A 1 200 ? 15.264 4.784 1.245 1.00 94.81 200 ASP A C 1
ATOM 1514 O O . ASP A 1 200 ? 14.745 5.424 2.164 1.00 94.81 200 ASP A O 1
ATOM 1518 N N . PHE A 1 201 ? 14.595 3.833 0.581 1.00 94.88 201 PHE A N 1
ATOM 1519 C CA . PHE A 1 201 ? 13.220 3.475 0.909 1.00 94.88 201 PHE A CA 1
ATOM 1520 C C . PHE A 1 201 ? 13.090 2.859 2.304 1.00 94.88 201 PHE A C 1
ATOM 1522 O O . PHE A 1 201 ? 12.150 3.182 3.020 1.00 94.88 201 PHE A O 1
ATOM 1529 N N . GLN A 1 202 ? 14.007 1.984 2.718 1.00 92.81 202 GLN A N 1
ATOM 1530 C CA . GLN A 1 202 ? 13.960 1.372 4.050 1.00 92.81 202 GLN A CA 1
ATOM 1531 C C . GLN A 1 202 ? 14.048 2.426 5.160 1.00 92.81 202 GLN A C 1
ATOM 1533 O O . GLN A 1 202 ? 13.287 2.365 6.127 1.00 92.81 202 GLN A O 1
ATOM 1538 N N . VAL A 1 203 ? 14.923 3.426 5.002 1.00 94.06 203 VAL A N 1
ATOM 1539 C CA . VAL A 1 203 ? 15.004 4.569 5.928 1.00 94.06 203 VAL A CA 1
ATOM 1540 C C . VAL A 1 203 ? 13.683 5.336 5.939 1.00 94.06 203 VAL A C 1
ATOM 1542 O O . VAL A 1 203 ? 13.113 5.573 7.003 1.00 94.06 203 VAL A O 1
ATOM 1545 N N . LEU A 1 204 ? 13.150 5.651 4.756 1.00 95.25 204 LEU A N 1
ATOM 1546 C CA . LEU A 1 204 ? 11.877 6.352 4.613 1.00 95.25 204 LEU A CA 1
ATOM 1547 C C . LEU A 1 204 ? 10.706 5.591 5.263 1.00 95.25 204 LEU A C 1
ATOM 1549 O O . LEU A 1 204 ? 9.895 6.180 5.980 1.00 95.25 204 LEU A O 1
ATOM 1553 N N . ALA A 1 205 ? 10.607 4.284 5.022 1.00 93.44 205 ALA A N 1
ATOM 1554 C CA . ALA A 1 205 ? 9.572 3.422 5.576 1.00 93.44 205 ALA A CA 1
ATOM 1555 C C . ALA A 1 205 ? 9.659 3.372 7.104 1.00 93.44 205 ALA A C 1
ATOM 1557 O O . ALA A 1 205 ? 8.636 3.510 7.775 1.00 93.44 205 ALA A O 1
ATOM 1558 N N . ARG A 1 206 ? 10.874 3.265 7.654 1.00 93.25 206 ARG A N 1
ATOM 1559 C CA . ARG A 1 206 ? 11.123 3.286 9.099 1.00 93.25 206 ARG A CA 1
ATOM 1560 C C . ARG A 1 206 ? 10.712 4.613 9.738 1.00 93.25 206 ARG A C 1
ATOM 1562 O O . ARG A 1 206 ? 10.044 4.604 10.771 1.00 93.25 206 ARG A O 1
ATOM 1569 N N . ASP A 1 207 ? 11.055 5.742 9.121 1.00 95.06 207 ASP A N 1
ATOM 1570 C CA . ASP A 1 207 ? 10.736 7.080 9.640 1.00 95.06 207 ASP A CA 1
ATOM 1571 C C . ASP A 1 207 ? 9.226 7.386 9.614 1.00 95.06 207 ASP A C 1
ATOM 1573 O O . ASP A 1 207 ? 8.731 8.212 10.386 1.00 95.06 207 ASP A O 1
ATOM 1577 N N . HIS A 1 208 ? 8.470 6.696 8.753 1.00 95.69 208 HIS A N 1
ATOM 1578 C CA . HIS A 1 208 ? 7.036 6.914 8.563 1.00 95.69 208 HIS A CA 1
ATOM 1579 C C . HIS A 1 208 ? 6.148 5.701 8.884 1.00 95.69 208 HIS A C 1
ATOM 1581 O O . HIS A 1 208 ? 4.949 5.745 8.595 1.00 95.69 208 HIS A O 1
ATOM 1587 N N . LYS A 1 209 ? 6.670 4.651 9.530 1.00 93.50 209 LYS A N 1
ATOM 1588 C CA . LYS A 1 209 ? 5.937 3.394 9.784 1.00 93.50 209 LYS A CA 1
ATOM 1589 C C . LYS A 1 209 ? 4.609 3.577 10.509 1.00 93.50 209 LYS A C 1
ATOM 1591 O O . LYS A 1 209 ? 3.616 2.965 10.128 1.00 93.50 209 LYS A O 1
ATOM 1596 N N . GLN A 1 210 ? 4.541 4.505 11.466 1.00 95.88 210 GLN A N 1
ATOM 1597 C CA . GLN A 1 210 ? 3.281 4.845 12.127 1.00 95.88 210 GLN A CA 1
ATOM 1598 C C . GLN A 1 210 ? 2.237 5.344 11.122 1.00 95.88 210 GLN A C 1
ATOM 1600 O O . GLN A 1 210 ? 1.096 4.897 11.150 1.00 95.88 210 GLN A O 1
ATOM 1605 N N . ALA A 1 211 ? 2.613 6.253 10.219 1.00 95.62 211 ALA A N 1
ATOM 1606 C CA . ALA A 1 211 ? 1.696 6.781 9.214 1.00 95.62 211 ALA A CA 1
ATOM 1607 C C . ALA A 1 211 ? 1.250 5.689 8.231 1.00 95.62 211 ALA A C 1
ATOM 1609 O O . ALA A 1 211 ? 0.087 5.663 7.840 1.00 95.62 211 ALA A O 1
ATOM 1610 N N . ILE A 1 212 ? 2.158 4.787 7.848 1.00 93.31 212 ILE A N 1
ATOM 1611 C CA . ILE A 1 212 ? 1.868 3.655 6.959 1.00 93.31 212 ILE A CA 1
ATOM 1612 C C . ILE A 1 212 ? 0.857 2.716 7.623 1.00 93.31 212 ILE A C 1
ATOM 1614 O O . ILE A 1 212 ? -0.213 2.481 7.059 1.00 93.31 212 ILE A O 1
ATOM 1618 N N . TRP A 1 213 ? 1.145 2.272 8.847 1.00 94.25 213 TRP A N 1
ATOM 1619 C CA . TRP A 1 213 ? 0.265 1.411 9.634 1.00 94.25 213 TRP A CA 1
ATOM 1620 C C . TRP A 1 213 ? -1.120 2.043 9.834 1.00 94.25 213 TRP A C 1
ATOM 1622 O O . TRP A 1 213 ? -2.141 1.399 9.606 1.00 94.25 213 TRP A O 1
ATOM 1632 N N . GLU A 1 214 ? -1.182 3.340 10.157 1.00 94.38 214 GLU A N 1
ATOM 1633 C CA . GLU A 1 214 ? -2.447 4.072 10.316 1.00 94.38 214 GLU A CA 1
ATOM 1634 C C . GLU A 1 214 ? -3.302 4.086 9.041 1.00 94.38 214 GLU A C 1
ATOM 1636 O O . GLU A 1 214 ? -4.525 4.208 9.133 1.00 94.38 214 GLU A O 1
ATOM 1641 N N . THR A 1 215 ? -2.694 3.960 7.856 1.00 90.12 215 THR A N 1
ATOM 1642 C CA . THR A 1 215 ? -3.448 3.900 6.596 1.00 90.12 215 THR A CA 1
ATOM 1643 C C . THR A 1 215 ? -4.002 2.529 6.254 1.00 90.12 215 THR A C 1
ATOM 1645 O O . THR A 1 215 ? -4.961 2.480 5.494 1.00 90.12 215 THR A O 1
ATOM 1648 N N . THR A 1 216 ? -3.468 1.442 6.806 1.00 91.00 216 THR A N 1
ATOM 1649 C CA . THR A 1 216 ? -4.028 0.086 6.650 1.00 91.00 216 THR A CA 1
ATOM 1650 C C . THR A 1 216 ? -4.885 -0.346 7.849 1.00 91.00 216 THR A C 1
ATOM 1652 O O . THR A 1 216 ? -5.683 -1.279 7.739 1.00 91.00 216 THR A O 1
ATOM 1655 N N . HIS A 1 217 ? -4.795 0.398 8.958 1.00 91.44 217 HIS A N 1
ATOM 1656 C CA . HIS A 1 217 ? -5.518 0.185 10.216 1.00 91.44 217 HIS A CA 1
ATOM 1657 C C . HIS A 1 217 ? -6.298 1.438 10.644 1.00 91.44 217 HIS A C 1
ATOM 1659 O O . HIS A 1 217 ? -6.318 1.841 11.813 1.00 91.44 217 HIS A O 1
ATOM 1665 N N . SER A 1 218 ? -6.981 2.089 9.701 1.00 87.06 218 SER A N 1
ATOM 1666 C CA . SER A 1 218 ? -7.793 3.271 10.012 1.00 87.06 218 SER A CA 1
ATOM 1667 C C . SER A 1 218 ? -9.163 2.861 10.553 1.00 87.06 218 SER A C 1
ATOM 1669 O O . SER A 1 218 ? -9.958 2.272 9.826 1.00 87.06 218 SER A O 1
ATOM 1671 N N . PHE A 1 219 ? -9.473 3.129 11.824 1.00 88.19 219 PHE A N 1
ATOM 1672 C CA . PHE A 1 219 ? -10.829 2.910 12.352 1.00 88.19 219 PHE A CA 1
ATOM 1673 C C . PHE A 1 219 ? -11.694 4.173 12.222 1.00 88.19 219 PHE A C 1
ATOM 1675 O O . PHE A 1 219 ? -11.166 5.290 12.292 1.00 88.19 219 PHE A O 1
ATOM 1682 N N . PRO A 1 220 ? -13.028 4.034 12.099 1.00 86.62 220 PRO A N 1
ATOM 1683 C CA . PRO A 1 220 ? -13.934 5.171 12.012 1.00 86.62 220 PRO A CA 1
ATOM 1684 C C . PRO A 1 220 ? -13.878 6.103 13.228 1.00 86.62 220 PRO A C 1
ATOM 1686 O O . PRO A 1 220 ? -14.127 5.688 14.359 1.00 86.62 220 PRO A O 1
ATOM 1689 N N . ILE A 1 221 ? -13.659 7.397 12.982 1.00 86.81 221 ILE A N 1
ATOM 1690 C CA . ILE A 1 221 ? -13.886 8.467 13.962 1.00 86.81 221 ILE A CA 1
ATOM 1691 C C . ILE A 1 221 ? -14.973 9.385 13.403 1.00 86.81 221 ILE A C 1
ATOM 1693 O O . ILE A 1 221 ? -14.704 10.291 12.615 1.00 86.81 221 ILE A O 1
ATOM 1697 N N . LEU A 1 222 ? -16.224 9.128 13.790 1.00 84.81 222 LEU A N 1
ATOM 1698 C CA . LEU A 1 222 ? -17.392 9.851 13.277 1.00 84.81 222 LEU A CA 1
ATOM 1699 C C . LEU A 1 222 ? -17.301 11.357 13.568 1.00 84.81 222 LEU A C 1
ATOM 1701 O O . LEU A 1 222 ? -16.917 11.750 14.669 1.00 84.81 222 LEU A O 1
ATOM 1705 N N . ARG A 1 223 ? -17.752 12.208 12.632 1.00 86.69 223 ARG A N 1
ATOM 1706 C CA . ARG A 1 223 ? -17.761 13.675 12.817 1.00 86.69 223 ARG A CA 1
ATOM 1707 C C . ARG A 1 223 ? -18.500 14.130 14.077 1.00 86.69 223 ARG A C 1
ATOM 1709 O O . ARG A 1 223 ? -18.060 15.073 14.728 1.00 86.69 223 ARG A O 1
ATOM 1716 N N . ALA A 1 224 ? -19.586 13.450 14.448 1.00 88.06 224 ALA A N 1
ATOM 1717 C CA . ALA A 1 224 ? -20.297 13.730 15.696 1.00 88.06 224 ALA A CA 1
ATOM 1718 C C . ALA A 1 224 ? -19.381 13.546 16.918 1.00 88.06 224 ALA A C 1
ATOM 1720 O O . ALA A 1 224 ? -19.349 14.407 17.793 1.00 88.06 224 ALA A O 1
ATOM 1721 N N . ARG A 1 225 ? -18.565 12.482 16.930 1.00 89.31 225 ARG A N 1
ATOM 1722 C CA . ARG A 1 225 ? -17.574 12.238 17.984 1.00 89.31 225 ARG A CA 1
ATOM 1723 C C . ARG A 1 225 ? -16.440 13.260 17.931 1.00 89.31 225 ARG A C 1
ATOM 1725 O O . ARG A 1 225 ? -16.082 13.781 18.971 1.00 89.31 225 ARG A O 1
ATOM 1732 N N . GLN A 1 226 ? -15.944 13.628 16.746 1.00 92.75 226 GLN A N 1
ATOM 1733 C CA . GLN A 1 226 ? -14.949 14.708 16.611 1.00 92.75 226 GLN A CA 1
ATOM 1734 C C . GLN A 1 226 ? -15.464 16.053 17.151 1.00 92.75 226 GLN A C 1
ATOM 1736 O O . GLN A 1 226 ? -14.696 16.838 17.693 1.00 92.75 226 GLN A O 1
ATOM 1741 N N . SER A 1 227 ? -16.765 16.322 17.004 1.00 93.38 227 SER A N 1
ATOM 1742 C CA . SER A 1 227 ? -17.392 17.561 17.482 1.00 93.38 227 SER A CA 1
ATOM 1743 C C . SER A 1 227 ? -17.630 17.557 18.993 1.00 93.38 227 SER A C 1
ATOM 1745 O O . SER A 1 227 ? -17.606 18.616 19.614 1.00 93.38 227 SER A O 1
ATOM 1747 N N . ALA A 1 228 ? -17.895 16.383 19.571 1.00 94.62 228 ALA A N 1
ATOM 1748 C CA . ALA A 1 228 ? -18.179 16.219 20.994 1.00 94.62 228 ALA A CA 1
ATOM 1749 C C . ALA A 1 228 ? -16.906 16.054 21.841 1.00 94.62 228 ALA A C 1
ATOM 1751 O O . ALA A 1 228 ? -16.850 16.544 22.963 1.00 94.62 228 ALA A O 1
ATOM 1752 N N . GLU A 1 229 ? -15.883 15.394 21.296 1.00 95.44 229 GLU A N 1
ATOM 1753 C CA . GLU A 1 229 ? -14.726 14.900 22.039 1.00 95.44 229 GLU A CA 1
ATOM 1754 C C . GLU A 1 229 ? -13.409 15.463 21.464 1.00 95.44 229 GLU A C 1
ATOM 1756 O O . GLU A 1 229 ? -12.997 15.070 20.364 1.00 95.44 229 GLU A O 1
ATOM 1761 N N . PRO A 1 230 ? -12.691 16.345 22.190 1.00 95.62 230 PRO A N 1
ATOM 1762 C CA . PRO A 1 230 ? -11.448 16.951 21.702 1.00 95.62 230 PRO A CA 1
ATOM 1763 C C . PRO A 1 230 ? -10.353 15.941 21.332 1.00 95.62 230 PRO A C 1
ATOM 1765 O O . PRO A 1 230 ? -9.635 16.138 20.348 1.00 95.62 230 PRO A O 1
ATOM 1768 N N . TRP A 1 231 ? -10.237 14.837 22.080 1.00 95.81 231 TRP A N 1
ATOM 1769 C CA . TRP A 1 231 ? -9.260 13.783 21.796 1.00 95.81 231 TRP A CA 1
ATOM 1770 C C . TRP A 1 231 ? -9.517 13.133 20.427 1.00 95.81 231 TRP A C 1
ATOM 1772 O O . TRP A 1 231 ? -8.576 12.861 19.684 1.00 95.81 231 TRP A O 1
ATOM 1782 N N . ALA A 1 232 ? -10.786 12.953 20.042 1.00 94.69 232 ALA A N 1
ATOM 1783 C CA . ALA A 1 232 ? -11.166 12.311 18.788 1.00 94.69 232 ALA A CA 1
ATOM 1784 C C . ALA A 1 232 ? -10.805 13.185 17.577 1.00 94.69 232 ALA A C 1
ATOM 1786 O O . ALA A 1 232 ? -10.272 12.684 16.585 1.00 94.69 232 ALA A O 1
ATOM 1787 N N . ALA A 1 233 ? -11.033 14.500 17.673 1.00 94.25 233 ALA A N 1
ATOM 1788 C CA . ALA A 1 233 ? -10.588 15.460 16.663 1.00 94.25 233 ALA A CA 1
ATOM 1789 C C . ALA A 1 233 ? -9.052 15.523 16.557 1.00 94.25 233 ALA A C 1
ATOM 1791 O O . ALA A 1 233 ? -8.500 15.581 15.453 1.00 94.25 233 ALA A O 1
ATOM 1792 N N . SER A 1 234 ? -8.352 15.471 17.696 1.00 95.12 234 SER A N 1
ATOM 1793 C CA . SER A 1 234 ? -6.885 15.453 17.753 1.00 95.12 234 SER A CA 1
ATOM 1794 C C . SER A 1 234 ? -6.299 14.209 17.076 1.00 95.12 234 SER A C 1
ATOM 1796 O O . SER A 1 234 ? -5.429 14.325 16.214 1.00 95.12 234 SER A O 1
ATOM 1798 N N . ILE A 1 235 ? -6.827 13.017 17.376 1.00 93.56 235 ILE A N 1
ATOM 1799 C CA . ILE A 1 235 ? -6.388 11.771 16.732 1.00 93.56 235 ILE A CA 1
ATOM 1800 C C . ILE A 1 235 ? -6.660 11.809 15.226 1.00 93.56 235 ILE A C 1
ATOM 1802 O O . ILE A 1 235 ? -5.766 11.496 14.440 1.00 93.56 235 ILE A O 1
ATOM 1806 N N . TYR A 1 236 ? -7.861 12.222 14.810 1.00 91.94 236 TYR A N 1
ATOM 1807 C CA . TYR A 1 236 ? -8.219 12.302 13.393 1.00 91.94 236 TYR A CA 1
ATOM 1808 C C . TYR A 1 236 ? -7.287 13.242 12.610 1.00 91.94 236 TYR A C 1
ATOM 1810 O O . TYR A 1 236 ? -6.701 12.847 11.601 1.00 91.94 236 TYR A O 1
ATOM 1818 N N . SER A 1 237 ? -7.097 14.472 13.097 1.00 92.94 237 SER A N 1
ATOM 1819 C CA . SER A 1 237 ? -6.212 15.454 12.455 1.00 92.94 237 SER A CA 1
ATOM 1820 C C . SER A 1 237 ? -4.739 15.037 12.500 1.00 92.94 237 SER A C 1
ATOM 1822 O O . SER A 1 237 ? -4.035 15.179 11.503 1.00 92.94 237 SER A O 1
ATOM 1824 N N . GLY A 1 238 ? -4.281 14.450 13.609 1.00 95.19 238 GLY A N 1
ATOM 1825 C CA . GLY A 1 238 ? -2.927 13.917 13.749 1.00 95.19 238 GLY A CA 1
ATOM 1826 C C . GLY A 1 238 ? -2.618 12.823 12.726 1.00 95.19 238 GLY A C 1
ATOM 1827 O O . GLY A 1 238 ? -1.588 12.898 12.055 1.00 95.19 238 GLY A O 1
ATOM 1828 N N . ARG A 1 239 ? -3.531 11.857 12.548 1.00 93.75 239 ARG A N 1
ATOM 1829 C CA . ARG A 1 239 ? -3.431 10.806 11.516 1.00 93.75 239 ARG A CA 1
ATOM 1830 C C . ARG A 1 239 ? -3.366 11.399 10.118 1.00 93.75 239 ARG A C 1
ATOM 1832 O O . ARG A 1 239 ? -2.487 11.050 9.334 1.00 93.75 239 ARG A O 1
ATOM 1839 N N . LYS A 1 240 ? -4.276 12.332 9.815 1.00 91.06 240 LYS A N 1
ATOM 1840 C CA . LYS A 1 240 ? -4.333 13.000 8.509 1.00 91.06 240 LYS A CA 1
ATOM 1841 C C . LYS A 1 240 ? -3.024 13.730 8.200 1.00 91.06 240 LYS A C 1
ATOM 1843 O O . LYS A 1 240 ? -2.476 13.550 7.116 1.00 91.06 240 LYS A O 1
ATOM 1848 N N . ASN A 1 241 ? -2.493 14.490 9.156 1.00 94.88 241 ASN A N 1
ATOM 1849 C CA . ASN A 1 241 ? -1.248 15.237 8.984 1.00 94.88 241 ASN A CA 1
ATOM 1850 C C . ASN A 1 241 ? -0.043 14.307 8.794 1.00 94.88 241 ASN A C 1
ATOM 1852 O O . ASN A 1 241 ? 0.741 14.514 7.869 1.00 94.88 241 ASN A O 1
ATOM 1856 N N . ARG A 1 242 ? 0.080 13.252 9.615 1.00 96.06 242 ARG A N 1
ATOM 1857 C CA . ARG A 1 242 ? 1.138 12.241 9.462 1.00 96.06 242 ARG A CA 1
ATOM 1858 C C . ARG A 1 242 ? 1.069 11.550 8.104 1.00 96.06 242 ARG A C 1
ATOM 1860 O O . ARG A 1 242 ? 2.087 11.463 7.427 1.00 96.06 242 ARG A O 1
ATOM 1867 N N . SER A 1 243 ? -0.120 11.108 7.686 1.00 93.62 243 SER A N 1
ATOM 1868 C CA . SER A 1 243 ? -0.311 10.459 6.385 1.00 93.62 243 SER A CA 1
ATOM 1869 C C . SER A 1 243 ? 0.009 11.404 5.228 1.00 93.62 243 SER A C 1
ATOM 1871 O O . SER A 1 243 ? 0.707 11.005 4.303 1.00 93.62 243 SER A O 1
ATOM 1873 N N . SER A 1 244 ? -0.436 12.663 5.288 1.00 93.56 244 SER A N 1
ATOM 1874 C CA . SER A 1 244 ? -0.126 13.669 4.265 1.00 93.56 244 SER A CA 1
ATOM 1875 C C . SER A 1 244 ? 1.379 13.887 4.129 1.00 93.56 244 SER A C 1
ATOM 1877 O O . SER A 1 244 ? 1.902 13.862 3.019 1.00 93.56 244 SER A O 1
ATOM 1879 N N . HIS A 1 245 ? 2.080 14.054 5.253 1.00 96.19 245 HIS A N 1
ATOM 1880 C CA . HIS A 1 245 ? 3.523 14.264 5.253 1.00 96.19 245 HIS A CA 1
ATOM 1881 C C . HIS A 1 245 ? 4.290 13.031 4.757 1.00 96.19 245 HIS A C 1
ATOM 1883 O O . HIS A 1 245 ? 5.188 13.150 3.930 1.00 96.19 245 HIS A O 1
ATOM 1889 N N . ALA A 1 246 ? 3.905 11.832 5.198 1.00 96.38 246 ALA A N 1
ATOM 1890 C CA . ALA A 1 246 ? 4.515 10.596 4.718 1.00 96.38 246 ALA A CA 1
ATOM 1891 C C . ALA A 1 246 ? 4.293 10.407 3.207 1.00 96.38 246 ALA A C 1
ATOM 1893 O O . ALA A 1 246 ? 5.232 10.101 2.480 1.00 96.38 246 ALA A O 1
ATOM 1894 N N . ARG A 1 247 ? 3.077 10.661 2.703 1.00 94.62 247 ARG A N 1
ATOM 1895 C CA . ARG A 1 247 ? 2.763 10.582 1.266 1.00 94.62 247 ARG A CA 1
ATOM 1896 C C . ARG A 1 247 ? 3.586 11.568 0.439 1.00 94.62 247 ARG A C 1
ATOM 1898 O O . ARG A 1 247 ? 4.002 11.219 -0.658 1.00 94.62 247 ARG A O 1
ATOM 1905 N N . GLU A 1 248 ? 3.833 12.773 0.943 1.00 95.94 248 GLU A N 1
ATOM 1906 C CA . GLU A 1 248 ? 4.726 13.742 0.296 1.00 95.94 248 GLU A CA 1
ATOM 1907 C C . GLU A 1 248 ? 6.150 13.183 0.154 1.00 95.94 248 GLU A C 1
ATOM 1909 O O . GLU A 1 248 ? 6.727 13.222 -0.932 1.00 95.94 248 GLU A O 1
ATOM 1914 N N . LYS A 1 249 ? 6.700 12.593 1.222 1.00 97.00 249 LYS A N 1
ATOM 1915 C CA . LYS A 1 249 ? 8.040 11.989 1.198 1.00 97.00 249 LYS A CA 1
ATOM 1916 C C . LYS A 1 249 ? 8.126 10.759 0.292 1.00 97.00 249 LYS A C 1
ATOM 1918 O O . LYS A 1 249 ? 9.111 10.607 -0.423 1.00 97.00 249 LYS A O 1
ATOM 1923 N N . PHE A 1 250 ? 7.083 9.930 0.264 1.00 95.50 250 PHE A N 1
ATOM 1924 C CA . PHE A 1 250 ? 6.982 8.789 -0.650 1.00 95.50 250 PHE A CA 1
ATOM 1925 C C . PHE A 1 250 ? 6.959 9.231 -2.110 1.00 95.50 250 PHE A C 1
ATOM 1927 O O . PHE A 1 250 ? 7.698 8.674 -2.910 1.00 95.50 250 PHE A O 1
ATOM 1934 N N . ARG A 1 251 ? 6.206 10.282 -2.450 1.00 95.31 251 ARG A N 1
ATOM 1935 C CA . ARG A 1 251 ? 6.205 10.835 -3.814 1.00 95.31 251 ARG A CA 1
ATOM 1936 C C . ARG A 1 251 ? 7.576 11.364 -4.217 1.00 95.31 251 ARG A C 1
ATOM 1938 O O . ARG A 1 251 ? 8.006 11.117 -5.333 1.00 95.31 251 ARG A O 1
ATOM 1945 N N . ALA A 1 252 ? 8.281 12.035 -3.305 1.00 96.56 252 ALA A N 1
ATOM 1946 C CA . ALA A 1 252 ? 9.643 12.493 -3.569 1.00 96.56 252 ALA A CA 1
ATOM 1947 C C . ALA A 1 252 ? 10.613 11.324 -3.826 1.00 96.56 252 ALA A C 1
ATOM 1949 O O . ALA A 1 252 ? 11.525 11.452 -4.639 1.00 96.56 252 ALA A O 1
ATOM 1950 N N . TRP A 1 253 ? 10.419 10.182 -3.159 1.00 97.25 253 TRP A N 1
ATOM 1951 C CA . TRP A 1 253 ? 11.160 8.955 -3.453 1.00 97.25 253 TRP A CA 1
ATOM 1952 C C . TRP A 1 253 ? 10.740 8.335 -4.797 1.00 97.25 253 TRP A C 1
ATOM 1954 O O . TRP A 1 253 ? 11.605 7.993 -5.597 1.00 97.25 253 TRP A O 1
ATOM 1964 N N . GLU A 1 254 ? 9.442 8.266 -5.109 1.00 96.12 254 GLU A N 1
ATOM 1965 C CA . GLU A 1 254 ? 8.946 7.795 -6.413 1.00 96.12 254 GLU A CA 1
ATOM 1966 C C . GLU A 1 254 ? 9.494 8.655 -7.569 1.00 96.12 254 GLU A C 1
ATOM 1968 O O . GLU A 1 254 ? 9.874 8.120 -8.609 1.00 96.12 254 GLU A O 1
ATOM 1973 N N . ASP A 1 255 ? 9.613 9.974 -7.383 1.00 96.44 255 ASP A N 1
ATOM 1974 C CA . ASP A 1 255 ? 10.261 10.875 -8.344 1.00 96.44 255 ASP A CA 1
ATOM 1975 C C . ASP A 1 255 ? 11.736 10.507 -8.566 1.00 96.44 255 ASP A C 1
ATOM 1977 O O . ASP A 1 255 ? 12.189 10.472 -9.710 1.00 96.44 255 ASP A O 1
ATOM 1981 N N . GLN A 1 256 ? 12.482 10.166 -7.507 1.00 96.00 256 GLN A N 1
ATOM 1982 C CA . GLN A 1 256 ? 13.871 9.702 -7.631 1.00 96.00 256 GLN A CA 1
ATOM 1983 C C . GLN A 1 256 ? 13.969 8.386 -8.410 1.00 96.00 256 GLN A C 1
ATOM 1985 O O . GLN A 1 256 ? 14.877 8.229 -9.228 1.00 96.00 256 GLN A O 1
ATOM 1990 N N . VAL A 1 257 ? 13.029 7.461 -8.197 1.00 95.94 257 VAL A N 1
ATOM 1991 C CA . VAL A 1 257 ? 12.945 6.203 -8.955 1.00 95.94 257 VAL A CA 1
ATOM 1992 C C . VAL A 1 257 ? 12.692 6.479 -10.437 1.00 95.94 257 VAL A C 1
ATOM 1994 O O . VAL A 1 257 ? 13.398 5.954 -11.295 1.00 95.94 257 VAL A O 1
ATOM 1997 N N . LEU A 1 258 ? 11.718 7.332 -10.759 1.00 95.62 258 LEU A N 1
ATOM 1998 C CA . LEU A 1 258 ? 11.391 7.677 -12.144 1.00 95.62 258 LEU A CA 1
ATOM 1999 C C . LEU A 1 258 ? 12.536 8.424 -12.840 1.00 95.62 258 LEU A C 1
ATOM 2001 O O . LEU A 1 258 ? 12.817 8.180 -14.014 1.00 95.62 258 LEU A O 1
ATOM 2005 N N . ASP A 1 259 ? 13.234 9.296 -12.121 1.00 94.44 259 ASP A N 1
ATOM 2006 C CA . ASP A 1 259 ? 14.432 9.962 -12.624 1.00 94.44 259 ASP A CA 1
ATOM 2007 C C . ASP A 1 259 ? 15.574 8.983 -12.886 1.00 94.44 259 ASP A C 1
ATOM 2009 O O . ASP A 1 259 ? 16.248 9.099 -13.913 1.00 94.44 259 ASP A O 1
ATOM 2013 N N . LEU A 1 260 ? 15.775 8.002 -12.003 1.00 93.19 260 LEU A N 1
ATOM 2014 C CA . LEU A 1 260 ? 16.744 6.935 -12.219 1.00 93.19 260 LEU A CA 1
ATOM 2015 C C . LEU A 1 260 ? 16.407 6.158 -13.499 1.00 93.19 260 LEU A C 1
ATOM 2017 O O . LEU A 1 260 ? 17.264 6.045 -14.375 1.00 93.19 260 LEU A O 1
ATOM 2021 N N . ILE A 1 261 ? 15.149 5.730 -13.660 1.00 93.50 261 ILE A N 1
ATOM 2022 C CA . ILE A 1 261 ? 14.662 5.032 -14.862 1.00 93.50 261 ILE A CA 1
ATOM 2023 C C . ILE A 1 261 ? 15.000 5.818 -16.136 1.00 93.50 261 ILE A C 1
ATOM 2025 O O . ILE A 1 261 ? 15.517 5.252 -17.098 1.00 93.50 261 ILE A O 1
ATOM 2029 N N . ARG A 1 262 ? 14.751 7.131 -16.156 1.00 92.62 262 ARG A N 1
ATOM 2030 C CA . ARG A 1 262 ? 15.006 7.976 -17.337 1.00 92.62 262 ARG A CA 1
ATOM 2031 C C . ARG A 1 262 ? 16.484 8.149 -17.652 1.00 92.62 262 ARG A C 1
ATOM 2033 O O . ARG A 1 262 ? 16.850 8.227 -18.822 1.00 92.62 262 ARG A O 1
ATOM 2040 N N . ARG A 1 263 ? 17.324 8.269 -16.622 1.00 91.62 263 ARG A N 1
ATOM 2041 C CA . ARG A 1 263 ? 18.758 8.549 -16.783 1.00 91.62 263 ARG A CA 1
ATOM 2042 C C . ARG A 1 263 ? 19.535 7.300 -17.172 1.00 91.62 263 ARG A C 1
ATOM 2044 O O . ARG A 1 263 ? 20.391 7.371 -18.046 1.00 91.62 263 ARG A O 1
ATOM 2051 N N . THR A 1 264 ? 19.231 6.167 -16.544 1.00 90.88 264 THR A N 1
ATOM 2052 C CA . THR A 1 264 ? 20.031 4.943 -16.684 1.00 90.88 264 THR A CA 1
ATOM 2053 C C . THR A 1 264 ? 19.325 3.868 -17.492 1.00 90.88 264 THR A C 1
ATOM 2055 O O . THR A 1 264 ? 19.993 3.075 -18.142 1.00 90.88 264 THR A O 1
ATOM 2058 N N . GLY A 1 265 ? 17.991 3.821 -17.470 1.00 90.38 265 GLY A N 1
ATOM 2059 C CA . GLY A 1 265 ? 17.233 2.690 -17.999 1.00 90.38 265 GLY A CA 1
ATOM 2060 C C . GLY A 1 265 ? 17.397 1.415 -17.172 1.00 90.38 265 GLY A C 1
ATOM 2061 O O . GLY A 1 265 ? 17.085 0.342 -17.674 1.00 90.38 265 GLY A O 1
ATOM 2062 N N . CYS A 1 266 ? 17.895 1.489 -15.932 1.00 90.81 266 CYS A N 1
ATOM 2063 C CA . CYS A 1 266 ? 18.216 0.300 -15.135 1.00 90.81 266 CYS A CA 1
ATOM 2064 C C . CYS A 1 266 ? 16.987 -0.456 -14.605 1.00 90.81 266 CYS A C 1
ATOM 2066 O O . CYS A 1 266 ? 17.126 -1.580 -14.144 1.00 90.81 266 CYS A O 1
ATOM 2068 N N . CYS A 1 267 ? 15.792 0.131 -14.675 1.00 93.81 267 CYS A N 1
ATOM 2069 C CA . CYS A 1 267 ? 14.522 -0.536 -14.400 1.00 93.81 267 CYS A CA 1
ATOM 2070 C C . CYS A 1 267 ? 13.378 0.137 -15.178 1.00 93.81 267 CYS A C 1
ATOM 2072 O O . CYS A 1 267 ? 13.604 1.058 -15.967 1.00 93.81 267 CYS A O 1
ATOM 2074 N N . ASP A 1 268 ? 12.150 -0.332 -14.975 1.00 94.94 268 ASP A N 1
ATOM 2075 C CA . ASP A 1 268 ? 10.923 0.326 -15.424 1.00 94.94 268 ASP A CA 1
ATOM 2076 C C . ASP A 1 268 ? 9.903 0.413 -14.277 1.00 94.94 268 ASP A C 1
ATOM 2078 O O . ASP A 1 268 ? 10.252 0.187 -13.119 1.00 94.94 268 ASP A O 1
ATOM 2082 N N . LEU A 1 269 ? 8.642 0.750 -14.573 1.00 95.31 269 LEU A N 1
ATOM 2083 C CA . LEU A 1 269 ? 7.631 0.998 -13.545 1.00 95.31 269 LEU A CA 1
ATOM 2084 C C . LEU A 1 269 ? 7.322 -0.234 -12.681 1.00 95.31 269 LEU A C 1
ATOM 2086 O O . LEU A 1 269 ? 6.876 -0.065 -11.547 1.00 95.31 269 LEU A O 1
ATOM 2090 N N . ASP A 1 270 ? 7.580 -1.457 -13.166 1.00 95.81 270 ASP A N 1
ATOM 2091 C CA . ASP A 1 270 ? 7.343 -2.680 -12.385 1.00 95.81 270 ASP A CA 1
ATOM 2092 C C . ASP A 1 270 ? 8.169 -2.720 -11.084 1.00 95.81 270 ASP A C 1
ATOM 2094 O O . ASP A 1 270 ? 7.809 -3.468 -10.178 1.00 95.81 270 ASP A O 1
ATOM 2098 N N . ILE A 1 271 ? 9.208 -1.884 -10.936 1.00 95.50 271 ILE A N 1
ATOM 2099 C CA . ILE A 1 271 ? 9.932 -1.702 -9.667 1.00 95.50 271 ILE A CA 1
ATOM 2100 C C . ILE A 1 271 ? 8.996 -1.322 -8.516 1.00 95.50 271 ILE A C 1
ATOM 2102 O O . ILE A 1 271 ? 9.183 -1.781 -7.397 1.00 95.50 271 ILE A O 1
ATOM 2106 N N . LEU A 1 272 ? 7.932 -0.559 -8.786 1.00 95.06 272 LEU A N 1
ATOM 2107 C CA . LEU A 1 272 ? 6.951 -0.144 -7.777 1.00 95.06 272 LEU A CA 1
ATOM 2108 C C . LEU A 1 272 ? 5.997 -1.280 -7.355 1.00 95.06 272 LEU A C 1
ATOM 2110 O O . LEU A 1 272 ? 5.155 -1.082 -6.479 1.00 95.06 272 LEU A O 1
ATOM 2114 N N . LEU A 1 273 ? 6.083 -2.455 -7.991 1.00 95.69 273 LEU A N 1
ATOM 2115 C CA . LEU A 1 273 ? 5.331 -3.659 -7.619 1.00 95.69 273 LEU A CA 1
ATOM 2116 C C . LEU A 1 273 ? 6.118 -4.589 -6.690 1.00 95.69 273 LEU A C 1
ATOM 2118 O O . LEU A 1 273 ? 5.569 -5.606 -6.255 1.00 95.69 273 LEU A O 1
ATOM 2122 N N . ASP A 1 274 ? 7.391 -4.285 -6.437 1.00 95.31 274 ASP A N 1
ATOM 2123 C CA . ASP A 1 274 ? 8.271 -5.118 -5.630 1.00 95.31 274 ASP A CA 1
ATOM 2124 C C . ASP A 1 274 ? 7.790 -5.170 -4.163 1.00 95.31 274 ASP A C 1
ATOM 2126 O O . ASP A 1 274 ? 7.535 -4.115 -3.576 1.00 95.31 274 ASP A O 1
ATOM 2130 N N . PRO A 1 275 ? 7.680 -6.366 -3.547 1.00 94.06 275 PRO A N 1
ATOM 2131 C CA . PRO A 1 275 ? 7.334 -6.520 -2.129 1.00 94.06 275 PRO A CA 1
ATOM 2132 C C . PRO A 1 275 ? 8.234 -5.748 -1.151 1.00 94.06 275 PRO A C 1
ATOM 2134 O O . PRO A 1 275 ? 7.807 -5.450 -0.032 1.00 94.06 275 PRO A O 1
ATOM 2137 N N . ALA A 1 276 ? 9.470 -5.422 -1.546 1.00 92.00 276 ALA A N 1
ATOM 2138 C CA . ALA A 1 276 ? 10.378 -4.619 -0.735 1.00 92.00 276 ALA A CA 1
ATOM 2139 C C . ALA A 1 276 ? 9.818 -3.210 -0.455 1.00 92.00 276 ALA A C 1
ATOM 2141 O O . ALA A 1 276 ? 10.111 -2.623 0.594 1.00 92.00 276 ALA A O 1
ATOM 2142 N N . PHE A 1 277 ? 8.972 -2.679 -1.348 1.00 92.88 277 PHE A N 1
ATOM 2143 C CA . PHE A 1 277 ? 8.410 -1.335 -1.245 1.00 92.88 277 PHE A CA 1
ATOM 2144 C C . PHE A 1 277 ? 6.984 -1.346 -0.680 1.00 92.88 277 PHE A C 1
ATOM 2146 O O . PHE A 1 277 ? 6.039 -1.871 -1.267 1.00 92.88 277 PHE A O 1
ATOM 2153 N N . LEU A 1 278 ? 6.809 -0.704 0.476 1.00 92.19 278 LEU A N 1
ATOM 2154 C CA . LEU A 1 278 ? 5.494 -0.441 1.057 1.00 92.19 278 LEU A CA 1
ATOM 2155 C C . LEU A 1 278 ? 4.754 0.618 0.239 1.00 92.19 278 LEU A C 1
ATOM 2157 O O . LEU A 1 278 ? 5.351 1.523 -0.341 1.00 92.19 278 LEU A O 1
ATOM 2161 N N . ARG A 1 279 ? 3.424 0.562 0.264 1.00 89.50 279 ARG A N 1
ATOM 2162 C CA . ARG A 1 279 ? 2.587 1.555 -0.410 1.00 89.50 279 ARG A CA 1
ATOM 2163 C C . ARG A 1 279 ? 1.375 1.947 0.398 1.00 89.50 279 ARG A C 1
ATOM 2165 O O . ARG A 1 279 ? 0.898 1.207 1.257 1.00 89.50 279 ARG A O 1
ATOM 2172 N N . PHE A 1 280 ? 0.859 3.121 0.072 1.00 90.06 280 PHE A N 1
ATOM 2173 C CA . PHE A 1 280 ? -0.379 3.619 0.636 1.00 90.06 280 PHE A CA 1
ATOM 2174 C C . PHE A 1 280 ? -1.588 3.095 -0.149 1.00 90.06 280 PHE A C 1
ATOM 2176 O O . PHE A 1 280 ? -1.559 3.120 -1.385 1.00 90.06 280 PHE A O 1
ATOM 2183 N N . PRO A 1 281 ? -2.677 2.701 0.536 1.00 88.44 281 PRO A N 1
ATOM 2184 C CA . PRO A 1 281 ? -3.949 2.441 -0.123 1.00 88.44 281 PRO A CA 1
ATOM 2185 C C . PRO A 1 281 ? -4.452 3.672 -0.891 1.00 88.44 281 PRO A C 1
ATOM 2187 O O . PRO A 1 281 ? -4.317 4.824 -0.439 1.00 88.44 281 PRO A O 1
ATOM 2190 N N . GLN A 1 282 ? -5.035 3.414 -2.059 1.00 84.81 282 GLN A N 1
ATOM 2191 C CA . GLN A 1 282 ? -5.752 4.382 -2.881 1.00 84.81 282 GLN A CA 1
ATOM 2192 C C . GLN A 1 282 ? -7.213 4.502 -2.428 1.00 84.81 282 GLN A C 1
ATOM 2194 O O . GLN A 1 282 ? -7.741 3.663 -1.707 1.00 84.81 282 GLN A O 1
ATOM 2199 N N . LYS A 1 283 ? -7.922 5.534 -2.895 1.00 80.00 283 LYS A N 1
ATOM 2200 C CA . LYS A 1 283 ? -9.340 5.757 -2.535 1.00 80.00 283 LYS A CA 1
ATOM 2201 C C . LYS A 1 283 ? -10.276 4.633 -2.966 1.00 80.00 283 LYS A C 1
ATOM 2203 O O . LYS A 1 283 ? -11.343 4.463 -2.389 1.00 80.00 283 LYS A O 1
ATOM 2208 N N . SER A 1 284 ? -9.912 3.924 -4.029 1.00 82.38 284 SER A N 1
ATOM 2209 C CA . SER A 1 284 ? -10.647 2.766 -4.536 1.00 82.38 284 SER A CA 1
ATOM 2210 C C . SER A 1 284 ? -10.325 1.484 -3.776 1.00 82.38 284 SER A C 1
ATOM 2212 O O . SER A 1 284 ? -10.775 0.423 -4.201 1.00 82.38 284 SER A O 1
ATOM 2214 N N . GLU A 1 285 ? -9.516 1.548 -2.721 1.00 87.88 285 GLU A N 1
ATOM 2215 C CA . GLU A 1 285 ? -9.071 0.403 -1.938 1.00 87.88 285 GLU A CA 1
ATOM 2216 C C . GLU A 1 285 ? -9.581 0.518 -0.489 1.00 87.88 285 GLU A C 1
ATOM 2218 O O . GLU A 1 285 ? -9.757 1.611 0.059 1.00 87.88 285 GLU A O 1
ATOM 2223 N N . GLU A 1 286 ? -9.884 -0.624 0.126 1.00 81.69 286 GLU A N 1
ATOM 2224 C CA . GLU A 1 286 ? -10.343 -0.696 1.510 1.00 81.69 286 GLU A CA 1
ATOM 2225 C C . GLU A 1 286 ? -9.165 -0.656 2.478 1.00 81.69 286 GLU A C 1
ATOM 2227 O O . GLU A 1 286 ? -8.168 -1.354 2.329 1.00 81.69 286 GLU A O 1
ATOM 2232 N N . ALA A 1 287 ? -9.313 0.203 3.478 1.00 82.81 287 ALA A N 1
ATOM 2233 C CA . ALA A 1 287 ? -8.321 0.483 4.510 1.00 82.81 287 ALA A CA 1
ATOM 2234 C C . ALA A 1 287 ? -8.963 0.591 5.901 1.00 82.81 287 ALA A C 1
ATOM 2236 O O . ALA A 1 287 ? -8.277 0.727 6.914 1.00 82.81 287 ALA A O 1
ATOM 2237 N N . THR A 1 288 ? -10.299 0.601 5.952 1.00 84.06 288 THR A N 1
ATOM 2238 C CA . THR A 1 288 ? -11.031 0.835 7.188 1.00 84.06 288 THR A CA 1
ATOM 2239 C C . THR A 1 288 ? -11.216 -0.477 7.932 1.00 84.06 288 THR A C 1
ATOM 2241 O O . THR A 1 288 ? -11.756 -1.430 7.377 1.00 84.06 288 THR A O 1
ATOM 2244 N N . TRP A 1 289 ? -10.803 -0.529 9.196 1.00 86.81 289 TRP A N 1
ATOM 2245 C CA . TRP A 1 289 ? -11.133 -1.641 10.090 1.00 86.81 289 TRP A CA 1
ATOM 2246 C C . TRP A 1 289 ? -12.233 -1.242 11.057 1.00 86.81 289 TRP A C 1
ATOM 2248 O O . TRP A 1 289 ? -12.333 -0.090 11.480 1.00 86.81 289 TRP A O 1
ATOM 2258 N N . PHE A 1 290 ? -13.081 -2.204 11.391 1.00 87.69 290 PHE A N 1
ATOM 2259 C CA . PHE A 1 290 ? -14.222 -1.992 12.261 1.00 87.69 290 PHE A CA 1
ATOM 2260 C C . PHE A 1 290 ? -14.075 -2.912 13.469 1.00 87.69 290 PHE A C 1
ATOM 2262 O O . PHE A 1 290 ? -14.338 -4.104 13.328 1.00 87.69 290 PHE A O 1
ATOM 2269 N N . PRO A 1 291 ? -13.649 -2.381 14.632 1.00 91.06 291 PRO A N 1
ATOM 2270 C CA . PRO A 1 291 ? -13.509 -3.151 15.862 1.00 91.06 291 PRO A CA 1
ATOM 2271 C C . PRO A 1 291 ? -14.684 -4.106 16.099 1.00 91.06 291 PRO A C 1
ATOM 2273 O O . PRO A 1 291 ? -15.835 -3.673 16.120 1.00 91.06 291 PRO A O 1
ATOM 2276 N N . GLY A 1 292 ? -14.384 -5.397 16.247 1.00 89.81 292 GLY A N 1
ATOM 2277 C CA . GLY A 1 292 ? -15.368 -6.461 16.459 1.00 89.81 292 GLY A CA 1
ATOM 2278 C C . GLY A 1 292 ? -15.794 -7.230 15.205 1.00 89.81 292 GLY A C 1
ATOM 2279 O O . GLY A 1 292 ? -16.322 -8.327 15.362 1.00 89.81 292 GLY A O 1
ATOM 2280 N N . ARG A 1 293 ? -15.529 -6.733 13.986 1.00 89.12 293 ARG A N 1
ATOM 2281 C CA . ARG A 1 293 ? -16.016 -7.361 12.743 1.00 89.12 293 ARG A CA 1
ATOM 2282 C C . ARG A 1 293 ? -15.562 -8.805 12.615 1.00 89.12 293 ARG A C 1
ATOM 2284 O O . ARG A 1 293 ? -16.392 -9.685 12.419 1.00 89.12 293 ARG A O 1
ATOM 2291 N N . GLU A 1 294 ? -14.263 -9.032 12.711 1.00 91.12 294 GLU A N 1
ATOM 2292 C CA . GLU A 1 294 ? -13.631 -10.324 12.473 1.00 91.12 294 GLU A CA 1
ATOM 2293 C C . GLU A 1 294 ? -14.082 -11.354 13.521 1.00 91.12 294 GLU A C 1
ATOM 2295 O O . GLU A 1 294 ? -14.568 -12.426 13.167 1.00 91.12 294 GLU A O 1
ATOM 2300 N N . ALA A 1 295 ? -14.045 -10.994 14.808 1.00 92.06 295 ALA A N 1
ATOM 2301 C CA . ALA A 1 295 ? -14.482 -11.877 15.888 1.00 92.06 295 ALA A CA 1
ATOM 2302 C C . ALA A 1 295 ? -15.972 -12.230 15.828 1.00 92.06 295 ALA A C 1
ATOM 2304 O O . ALA A 1 295 ? -16.346 -13.397 15.957 1.00 92.06 295 ALA A O 1
ATOM 2305 N N . LEU A 1 296 ? -16.832 -11.230 15.631 1.00 91.94 296 LEU A N 1
ATOM 2306 C CA . LEU A 1 296 ? -18.278 -11.432 15.649 1.00 91.94 296 LEU A CA 1
ATOM 2307 C C . LEU A 1 296 ? -18.763 -12.162 14.391 1.00 91.94 296 LEU A C 1
ATOM 2309 O O . LEU A 1 296 ? -19.685 -12.971 14.485 1.00 91.94 296 LEU A O 1
ATOM 2313 N N . ALA A 1 297 ? -18.117 -11.951 13.237 1.00 90.06 297 ALA A N 1
ATOM 2314 C CA . ALA A 1 297 ? -18.440 -12.671 12.004 1.00 90.06 297 ALA A CA 1
ATOM 2315 C C . ALA A 1 297 ? -18.169 -14.180 12.124 1.00 90.06 297 ALA A C 1
ATOM 2317 O O . ALA A 1 297 ? -18.862 -14.985 11.505 1.00 90.06 297 ALA A O 1
ATOM 2318 N N . GLU A 1 298 ? -17.202 -14.568 12.957 1.00 91.88 298 GLU A N 1
ATOM 2319 C CA . GLU A 1 298 ? -16.871 -15.963 13.268 1.00 91.88 298 GLU A CA 1
ATOM 2320 C C . GLU A 1 298 ? -17.700 -16.541 14.431 1.00 91.88 298 GLU A C 1
ATOM 2322 O O . GLU A 1 298 ? -17.507 -17.691 14.824 1.00 91.88 298 GLU A O 1
ATOM 2327 N N . GLY A 1 299 ? -18.618 -15.759 15.012 1.00 92.19 299 GLY A N 1
ATOM 2328 C CA . GLY A 1 299 ? -19.411 -16.168 16.173 1.00 92.19 299 GLY A CA 1
ATOM 2329 C C . GLY A 1 299 ? -18.609 -16.264 17.476 1.00 92.19 299 GLY A C 1
ATOM 2330 O O . GLY A 1 299 ? -19.056 -16.919 18.422 1.00 92.19 299 GLY A O 1
ATOM 2331 N N . ARG A 1 300 ? -17.426 -15.635 17.547 1.00 93.31 300 ARG A N 1
ATOM 2332 C CA . ARG A 1 300 ? -16.620 -15.557 18.773 1.00 93.31 300 ARG A CA 1
ATOM 2333 C C . ARG A 1 300 ? -17.176 -14.508 19.737 1.00 93.31 300 ARG A C 1
ATOM 2335 O O . ARG A 1 300 ? -17.992 -13.660 19.382 1.00 93.31 300 ARG A O 1
ATOM 2342 N N . SER A 1 301 ? -16.724 -14.565 20.990 1.00 92.69 301 SER A N 1
ATOM 2343 C CA . SER A 1 301 ? -17.049 -13.548 21.993 1.00 92.69 301 SER A CA 1
ATOM 2344 C C . SER A 1 301 ? -16.519 -12.173 21.587 1.00 92.69 301 SER A C 1
ATOM 2346 O O . SER A 1 301 ? -15.420 -12.080 21.037 1.00 92.69 301 SER A O 1
ATOM 2348 N N . ALA A 1 302 ? -17.256 -11.117 21.942 1.00 92.88 302 ALA A N 1
ATOM 2349 C CA . ALA A 1 302 ? -16.832 -9.738 21.725 1.00 92.88 302 ALA A CA 1
ATOM 2350 C C . ALA A 1 302 ? -15.418 -9.488 22.299 1.00 92.88 302 ALA A C 1
ATOM 2352 O O . ALA A 1 302 ? -15.167 -9.818 23.466 1.00 92.88 302 ALA A O 1
ATOM 2353 N N . PRO A 1 303 ? -14.496 -8.912 21.508 1.00 94.19 303 PRO A N 1
ATOM 2354 C CA . PRO A 1 303 ? -13.178 -8.524 21.989 1.00 94.19 303 PRO A CA 1
ATOM 2355 C C . PRO A 1 303 ? -13.265 -7.522 23.143 1.00 94.19 303 PRO A C 1
ATOM 2357 O O . PRO A 1 303 ? -14.130 -6.649 23.170 1.00 94.19 303 PRO A O 1
ATOM 2360 N N . LYS A 1 304 ? -12.344 -7.645 24.101 1.00 93.88 304 LYS A N 1
ATOM 2361 C CA . LYS A 1 304 ? -12.347 -6.842 25.335 1.00 93.88 304 LYS A CA 1
ATOM 2362 C C . LYS A 1 304 ? -11.814 -5.415 25.154 1.00 93.88 304 LYS A C 1
ATOM 2364 O O . LYS A 1 304 ? -12.170 -4.531 25.924 1.00 93.88 304 LYS A O 1
ATOM 2369 N N . ASP A 1 305 ? -10.926 -5.210 24.185 1.00 94.75 305 ASP A N 1
ATOM 2370 C CA . ASP A 1 305 ? -10.210 -3.957 23.951 1.00 94.75 305 ASP A CA 1
ATOM 2371 C C . ASP A 1 305 ? -9.759 -3.852 22.484 1.00 94.75 305 ASP A C 1
ATOM 2373 O O . ASP A 1 305 ? -9.866 -4.807 21.708 1.00 94.75 305 ASP A O 1
ATOM 2377 N N . LEU A 1 306 ? -9.256 -2.674 22.095 1.00 95.38 306 LEU A N 1
ATOM 2378 C CA . LEU A 1 306 ? -8.784 -2.436 20.728 1.00 95.38 306 LEU A CA 1
ATOM 2379 C C . LEU A 1 306 ? -7.574 -3.303 20.350 1.00 95.38 306 LEU A C 1
ATOM 2381 O O . LEU A 1 306 ? -7.397 -3.617 19.174 1.00 95.38 306 LEU A O 1
ATOM 2385 N N . LYS A 1 307 ? -6.762 -3.719 21.327 1.00 93.88 307 LYS A N 1
ATOM 2386 C CA . LYS A 1 307 ? -5.604 -4.586 21.088 1.00 93.88 307 LYS A CA 1
ATOM 2387 C C . LYS A 1 307 ? -6.054 -5.975 20.639 1.00 93.88 307 LYS A C 1
ATOM 2389 O O . LYS A 1 307 ? -5.570 -6.470 19.630 1.00 93.88 307 LYS A O 1
ATOM 2394 N N . ALA A 1 308 ? -7.032 -6.565 21.324 1.00 94.06 308 ALA A N 1
ATOM 2395 C CA . ALA A 1 308 ? -7.620 -7.837 20.919 1.00 94.06 308 ALA A CA 1
ATOM 2396 C C . ALA A 1 308 ? -8.238 -7.747 19.515 1.00 94.06 308 ALA A C 1
ATOM 2398 O O . ALA A 1 308 ? -7.995 -8.621 18.687 1.00 94.06 308 ALA A O 1
ATOM 2399 N N . THR A 1 309 ? -8.955 -6.654 19.212 1.00 93.38 309 THR A N 1
ATOM 2400 C CA . THR A 1 309 ? -9.510 -6.461 17.862 1.00 93.38 309 THR A CA 1
ATOM 2401 C C . THR A 1 309 ? -8.432 -6.332 16.788 1.00 93.38 309 THR A C 1
ATOM 2403 O O . THR A 1 309 ? -8.673 -6.731 15.652 1.00 93.38 309 THR A O 1
ATOM 2406 N N . LEU A 1 310 ? -7.269 -5.749 17.116 1.00 93.25 310 LEU A N 1
ATOM 2407 C CA . LEU A 1 310 ? -6.171 -5.581 16.162 1.00 93.25 310 LEU A CA 1
ATOM 2408 C C . LEU A 1 310 ? -5.603 -6.944 15.774 1.00 93.25 310 LEU A C 1
ATOM 2410 O O . LEU A 1 310 ? -5.485 -7.237 14.591 1.00 93.25 310 LEU A O 1
ATOM 2414 N N . CYS A 1 311 ? -5.344 -7.804 16.762 1.00 91.69 311 CYS A N 1
ATOM 2415 C CA . CYS A 1 311 ? -4.867 -9.160 16.507 1.00 91.69 311 CYS A CA 1
ATOM 2416 C C . CYS A 1 311 ? -5.830 -9.947 15.601 1.00 91.69 311 CYS A C 1
ATOM 2418 O O . CYS A 1 311 ? -5.381 -10.609 14.668 1.00 91.69 311 CYS A O 1
ATOM 2420 N N . ASP A 1 312 ? -7.143 -9.837 15.840 1.00 91.62 312 ASP A N 1
ATOM 2421 C CA . ASP A 1 312 ? -8.158 -10.464 14.984 1.00 91.62 312 ASP A CA 1
ATOM 2422 C C . ASP A 1 312 ? -8.085 -9.946 13.537 1.00 91.62 312 ASP A C 1
ATOM 2424 O O . ASP A 1 312 ? -8.135 -10.722 12.582 1.00 91.62 312 ASP A O 1
ATOM 2428 N N . CYS A 1 313 ? -7.947 -8.628 13.372 1.00 89.81 313 CYS A N 1
ATOM 2429 C CA . CYS A 1 313 ? -7.835 -7.975 12.071 1.00 89.81 313 CYS A CA 1
ATOM 2430 C C . CYS A 1 313 ? -6.614 -8.427 11.278 1.00 89.81 313 CYS A C 1
ATOM 2432 O O . CYS A 1 313 ? -6.737 -8.721 10.085 1.00 89.81 313 CYS A O 1
ATOM 2434 N N . ASP A 1 314 ? -5.459 -8.465 11.929 1.00 91.19 314 ASP A N 1
ATOM 2435 C CA . ASP A 1 314 ? -4.183 -8.786 11.295 1.00 91.19 314 ASP A CA 1
ATOM 2436 C C . ASP A 1 314 ? -4.131 -10.258 10.895 1.00 91.19 314 ASP A C 1
ATOM 2438 O O . ASP A 1 314 ? -3.667 -10.592 9.804 1.00 91.19 314 ASP A O 1
ATOM 2442 N N . GLN A 1 315 ? -4.704 -11.135 11.725 1.00 89.62 315 GLN A N 1
ATOM 2443 C CA . GLN A 1 315 ? -4.859 -12.551 11.408 1.00 89.62 315 GLN A CA 1
ATOM 2444 C C . GLN A 1 315 ? -5.816 -12.777 10.229 1.00 89.62 315 GLN A C 1
ATOM 2446 O O . GLN A 1 315 ? -5.563 -13.632 9.380 1.00 89.62 315 GLN A O 1
ATOM 2451 N N . ALA A 1 316 ? -6.910 -12.018 10.155 1.00 89.06 316 ALA A N 1
ATOM 2452 C CA . ALA A 1 316 ? -7.898 -12.167 9.091 1.00 89.06 316 ALA A CA 1
ATOM 2453 C C . ALA A 1 316 ? -7.411 -11.640 7.731 1.00 89.06 316 ALA A C 1
ATOM 2455 O O . ALA A 1 316 ? -8.014 -11.935 6.696 1.00 89.06 316 ALA A O 1
ATOM 2456 N N . SER A 1 317 ? -6.381 -10.791 7.700 1.00 89.44 317 SER A N 1
ATOM 2457 C CA . SER A 1 317 ? -6.005 -10.052 6.495 1.00 89.44 317 SER A CA 1
ATOM 2458 C C . SER A 1 317 ? -4.523 -9.681 6.460 1.00 89.44 317 SER A C 1
ATOM 2460 O O . SER A 1 317 ? -4.132 -8.598 6.888 1.00 89.44 317 SER A O 1
ATOM 2462 N N . ALA A 1 318 ? -3.713 -10.525 5.812 1.00 90.62 318 ALA A N 1
ATOM 2463 C CA . ALA A 1 318 ? -2.267 -10.316 5.653 1.00 90.62 318 ALA A CA 1
ATOM 2464 C C . ALA A 1 318 ? -1.890 -8.961 5.015 1.00 90.62 318 ALA A C 1
ATOM 2466 O O . ALA A 1 318 ? -0.850 -8.387 5.334 1.00 90.62 318 ALA A O 1
ATOM 2467 N N . TRP A 1 319 ? -2.749 -8.400 4.153 1.00 91.62 319 TRP A N 1
ATOM 2468 C CA . TRP A 1 319 ? -2.511 -7.095 3.523 1.00 91.62 319 TRP A CA 1
ATOM 2469 C C . TRP A 1 319 ? -2.432 -5.937 4.526 1.00 91.62 319 TRP A C 1
ATOM 2471 O O . TRP A 1 319 ? -1.840 -4.907 4.199 1.00 91.62 319 TRP A O 1
ATOM 2481 N N . ARG A 1 320 ? -3.011 -6.080 5.729 1.00 91.25 320 ARG A N 1
ATOM 2482 C CA . ARG A 1 320 ? -3.019 -5.024 6.751 1.00 91.25 320 ARG A CA 1
ATOM 2483 C C . ARG A 1 320 ? -1.609 -4.661 7.208 1.00 91.25 320 ARG A C 1
ATOM 2485 O O . ARG A 1 320 ? -1.293 -3.478 7.311 1.00 91.25 320 ARG A O 1
ATOM 2492 N N . ASN A 1 321 ? -0.751 -5.667 7.342 1.00 90.94 321 ASN A N 1
ATOM 2493 C CA . ASN A 1 321 ? 0.674 -5.512 7.627 1.00 90.94 321 ASN A CA 1
ATOM 2494 C C . ASN A 1 321 ? 1.527 -5.637 6.360 1.00 90.94 321 ASN A C 1
ATOM 2496 O O . ASN A 1 321 ? 2.654 -6.113 6.419 1.00 90.94 321 ASN A O 1
ATOM 2500 N N . HIS A 1 322 ? 0.984 -5.265 5.193 1.00 91.44 322 HIS A N 1
ATOM 2501 C CA . HIS A 1 322 ? 1.682 -5.324 3.901 1.00 91.44 322 HIS A CA 1
ATOM 2502 C C . HIS A 1 322 ? 2.317 -6.691 3.611 1.00 91.44 322 HIS A C 1
ATOM 2504 O O . HIS A 1 322 ? 3.369 -6.768 2.982 1.00 91.44 322 HIS A O 1
ATOM 2510 N N . TYR A 1 323 ? 1.675 -7.770 4.068 1.00 91.75 323 TYR A N 1
ATOM 2511 C CA . TYR A 1 323 ? 2.168 -9.146 3.970 1.00 91.75 323 TYR A CA 1
ATOM 2512 C C . TYR A 1 323 ? 3.502 -9.393 4.700 1.00 91.75 323 TYR A C 1
ATOM 2514 O O . TYR A 1 323 ? 4.115 -10.430 4.500 1.00 91.75 323 TYR A O 1
ATOM 2522 N N . ARG A 1 324 ? 3.958 -8.492 5.583 1.00 87.81 324 ARG A N 1
ATOM 2523 C CA . ARG A 1 324 ? 5.213 -8.655 6.340 1.00 87.81 324 ARG A CA 1
ATOM 2524 C C . ARG A 1 324 ? 5.185 -9.830 7.313 1.00 87.81 324 ARG A C 1
ATOM 2526 O O . ARG A 1 324 ? 6.217 -10.438 7.557 1.00 87.81 324 ARG A O 1
ATOM 2533 N N . THR A 1 325 ? 4.009 -10.178 7.824 1.00 87.12 325 THR A N 1
ATOM 2534 C CA . THR A 1 325 ? 3.818 -11.341 8.701 1.00 87.12 325 THR A CA 1
ATOM 2535 C C . THR A 1 325 ? 3.795 -12.672 7.946 1.00 87.12 325 THR A C 1
ATOM 2537 O O . THR A 1 325 ? 4.056 -13.707 8.551 1.00 87.12 325 THR A O 1
ATOM 2540 N N . ASP A 1 326 ? 3.500 -12.652 6.644 1.00 88.00 326 ASP A N 1
ATOM 2541 C CA . ASP A 1 326 ? 3.491 -13.830 5.770 1.00 88.00 326 ASP A CA 1
ATOM 2542 C C . ASP A 1 326 ? 3.948 -13.446 4.345 1.00 88.00 326 ASP A C 1
ATOM 2544 O O . ASP A 1 326 ? 3.119 -13.328 3.427 1.00 88.00 326 ASP A O 1
ATOM 2548 N N . PRO A 1 327 ? 5.261 -13.191 4.145 1.00 89.69 327 PRO A N 1
ATOM 2549 C CA . PRO A 1 327 ? 5.781 -12.648 2.887 1.00 89.69 327 PRO A CA 1
ATOM 2550 C C . PRO A 1 327 ? 5.511 -13.537 1.670 1.00 89.69 327 PRO A C 1
ATOM 2552 O O . PRO A 1 327 ? 5.304 -13.026 0.567 1.00 89.69 327 PRO A O 1
ATOM 2555 N N . ASP A 1 328 ? 5.429 -14.855 1.869 1.00 90.44 328 ASP A N 1
ATOM 2556 C CA . ASP A 1 328 ? 5.184 -15.845 0.813 1.00 90.44 328 ASP A CA 1
ATOM 2557 C C . ASP A 1 328 ? 3.788 -15.718 0.181 1.00 90.44 328 ASP A C 1
ATOM 2559 O O . ASP A 1 328 ? 3.543 -16.193 -0.935 1.00 90.44 328 ASP A O 1
ATOM 2563 N N . THR A 1 329 ? 2.861 -15.033 0.855 1.00 92.38 329 THR A N 1
ATOM 2564 C CA . THR A 1 329 ? 1.517 -14.768 0.327 1.00 92.38 329 THR A CA 1
ATOM 2565 C C . THR A 1 329 ? 1.419 -13.492 -0.505 1.00 92.38 329 THR A C 1
ATOM 2567 O O . THR A 1 329 ? 0.367 -13.248 -1.113 1.00 92.38 329 THR A O 1
ATOM 2570 N N . HIS A 1 330 ? 2.496 -12.701 -0.605 1.00 94.25 330 HIS A N 1
ATOM 2571 C CA . HIS A 1 330 ? 2.468 -11.417 -1.297 1.00 94.25 330 HIS A CA 1
ATOM 2572 C C . HIS A 1 330 ? 2.033 -11.571 -2.776 1.00 94.25 330 HIS A C 1
ATOM 2574 O O . HIS A 1 330 ? 2.642 -12.334 -3.537 1.00 94.25 330 HIS A O 1
ATOM 2580 N N . PRO A 1 331 ? 1.017 -10.821 -3.257 1.00 95.19 331 PRO A N 1
ATOM 2581 C CA . PRO A 1 331 ? 0.465 -10.970 -4.608 1.00 95.19 331 PRO A CA 1
ATOM 2582 C C . PRO A 1 331 ? 1.482 -10.826 -5.748 1.00 95.19 331 PRO A C 1
ATOM 2584 O O . PRO A 1 331 ? 1.319 -11.455 -6.795 1.00 95.19 331 PRO A O 1
ATOM 2587 N N . ALA A 1 332 ? 2.539 -10.030 -5.558 1.00 95.44 332 ALA A N 1
ATOM 2588 C CA . ALA A 1 332 ? 3.607 -9.860 -6.548 1.00 95.44 332 ALA A CA 1
ATOM 2589 C C . ALA A 1 332 ? 4.368 -11.161 -6.860 1.00 95.44 332 ALA A C 1
ATOM 2591 O O . ALA A 1 332 ? 4.789 -11.353 -7.998 1.00 95.44 332 ALA A O 1
ATOM 2592 N N . LEU A 1 333 ? 4.463 -12.107 -5.915 1.00 95.12 333 LEU A N 1
ATOM 2593 C CA . LEU A 1 333 ? 5.153 -13.390 -6.123 1.00 95.12 333 LEU A CA 1
ATOM 2594 C C . LEU A 1 333 ? 4.498 -14.259 -7.210 1.00 95.12 333 LEU A C 1
ATOM 2596 O O . LEU A 1 333 ? 5.146 -15.145 -7.780 1.00 95.12 333 LEU A O 1
ATOM 2600 N N . LYS A 1 334 ? 3.219 -13.991 -7.516 1.00 94.94 334 LYS A N 1
ATOM 2601 C CA . LYS A 1 334 ? 2.435 -14.652 -8.571 1.00 94.94 334 LYS A CA 1
ATOM 2602 C C . LYS A 1 334 ? 2.686 -14.047 -9.958 1.00 94.94 334 LYS A C 1
ATOM 2604 O O . LYS A 1 334 ? 2.313 -14.652 -10.964 1.00 94.94 334 LYS A O 1
ATOM 2609 N N . ILE A 1 335 ? 3.324 -12.879 -10.034 1.00 95.31 335 ILE A N 1
ATOM 2610 C CA . ILE A 1 335 ? 3.602 -12.171 -11.283 1.00 95.31 335 ILE A CA 1
ATOM 2611 C C . ILE A 1 335 ? 4.968 -12.620 -11.800 1.00 95.31 335 ILE A C 1
ATOM 2613 O O . ILE A 1 335 ? 6.012 -12.118 -11.394 1.00 95.31 335 ILE A O 1
ATOM 2617 N N . ARG A 1 336 ? 4.963 -13.589 -12.722 1.00 93.44 336 ARG A N 1
ATOM 2618 C CA . ARG A 1 336 ? 6.193 -14.244 -13.203 1.00 93.44 336 ARG A CA 1
ATOM 2619 C C . ARG A 1 336 ? 7.243 -13.271 -13.732 1.00 93.44 336 ARG A C 1
ATOM 2621 O O . ARG A 1 336 ? 8.415 -13.467 -13.439 1.00 93.44 336 ARG A O 1
ATOM 2628 N N . ARG A 1 337 ? 6.825 -12.230 -14.462 1.00 93.19 337 ARG A N 1
ATOM 2629 C CA . ARG A 1 337 ? 7.749 -11.261 -15.072 1.00 93.19 337 ARG A CA 1
ATOM 2630 C C . ARG A 1 337 ? 8.523 -10.417 -14.062 1.00 93.19 337 ARG A C 1
ATOM 2632 O O . ARG A 1 337 ? 9.478 -9.778 -14.465 1.00 93.19 337 ARG A O 1
ATOM 2639 N N . LEU A 1 338 ? 8.096 -10.369 -12.795 1.00 94.88 338 LEU A N 1
ATOM 2640 C CA . LEU A 1 338 ? 8.787 -9.570 -11.788 1.00 94.88 338 LEU A CA 1
ATOM 2641 C C . LEU A 1 338 ? 10.097 -10.217 -11.361 1.00 94.88 338 LEU A C 1
ATOM 2643 O O . LEU A 1 338 ? 11.036 -9.490 -11.101 1.00 94.88 338 LEU A O 1
ATOM 2647 N N . ARG A 1 339 ? 10.196 -11.549 -11.318 1.00 94.00 339 ARG A N 1
ATOM 2648 C CA . ARG A 1 339 ? 11.370 -12.245 -10.764 1.00 94.00 339 ARG A CA 1
ATOM 2649 C C . ARG A 1 339 ? 12.658 -11.837 -11.482 1.00 94.00 339 ARG A C 1
ATOM 2651 O O . ARG A 1 339 ? 12.813 -12.161 -12.655 1.00 94.00 339 ARG A O 1
ATOM 2658 N N . GLN A 1 340 ? 13.556 -11.161 -10.759 1.00 91.44 340 GLN A N 1
ATOM 2659 C CA . GLN A 1 340 ? 14.863 -10.690 -11.240 1.00 91.44 340 GLN A CA 1
ATOM 2660 C C . GLN A 1 340 ? 14.792 -9.902 -12.560 1.00 91.44 340 GLN A C 1
ATOM 2662 O O . GLN A 1 340 ? 15.742 -9.894 -13.339 1.00 91.44 340 GLN A O 1
ATOM 2667 N N . LYS A 1 341 ? 13.661 -9.231 -12.820 1.00 92.44 341 LYS A N 1
ATOM 2668 C CA . LYS A 1 341 ? 13.400 -8.502 -14.067 1.00 92.44 341 LYS A CA 1
ATOM 2669 C C . LYS A 1 341 ? 14.512 -7.518 -14.435 1.00 92.44 341 LYS A C 1
ATOM 2671 O O . LYS A 1 341 ? 14.817 -7.357 -15.612 1.00 92.44 341 LYS A O 1
ATOM 2676 N N . PHE A 1 342 ? 15.083 -6.851 -13.437 1.00 92.25 342 PHE A N 1
ATOM 2677 C CA . PHE A 1 342 ? 16.090 -5.804 -13.603 1.00 92.25 342 PHE A CA 1
ATOM 2678 C C . PHE A 1 342 ? 17.507 -6.283 -13.280 1.00 92.25 342 PHE A C 1
ATOM 2680 O O . PHE A 1 342 ? 18.410 -5.467 -13.102 1.00 92.25 342 PHE A O 1
ATOM 2687 N N . THR A 1 343 ? 17.714 -7.597 -13.202 1.00 85.94 343 THR A N 1
ATOM 2688 C CA . THR A 1 343 ? 19.045 -8.188 -13.077 1.00 85.94 343 THR A CA 1
ATOM 2689 C C . THR A 1 343 ? 19.563 -8.524 -14.478 1.00 85.94 343 THR A C 1
ATOM 2691 O O . THR A 1 343 ? 18.938 -9.324 -15.178 1.00 85.94 343 THR A O 1
ATOM 2694 N N . PRO A 1 344 ? 20.687 -7.931 -14.921 1.00 71.88 344 PRO A N 1
ATOM 2695 C CA . PRO A 1 344 ? 21.297 -8.277 -16.200 1.00 71.88 344 PRO A CA 1
ATOM 2696 C C . PRO A 1 344 ? 21.592 -9.778 -16.289 1.00 71.88 344 PRO A C 1
ATOM 2698 O O . PRO A 1 344 ? 22.038 -10.388 -15.321 1.00 71.88 344 PRO A O 1
ATOM 2701 N N . SER A 1 345 ? 21.373 -10.380 -17.460 1.00 63.41 345 SER A N 1
ATOM 2702 C CA . SER A 1 345 ? 21.655 -11.809 -17.673 1.00 63.41 345 SER A CA 1
ATOM 2703 C C . SER A 1 345 ? 23.154 -12.145 -17.659 1.00 63.41 345 SER A C 1
ATOM 2705 O O . SER A 1 345 ? 23.506 -13.298 -17.421 1.00 63.41 345 SER A O 1
ATOM 2707 N N . ASP A 1 346 ? 24.021 -11.147 -17.867 1.00 56.28 346 ASP A N 1
ATOM 2708 C CA . ASP A 1 346 ? 25.480 -11.261 -17.816 1.00 56.28 346 ASP A CA 1
ATOM 2709 C C . ASP A 1 346 ? 26.045 -10.318 -16.736 1.00 56.28 346 ASP A C 1
ATOM 2711 O O . ASP A 1 346 ? 25.604 -9.168 -16.646 1.00 56.28 346 ASP A O 1
ATOM 2715 N N . PRO A 1 347 ? 27.016 -10.755 -15.908 1.00 47.97 347 PRO A N 1
ATOM 2716 C CA . PRO A 1 347 ? 27.615 -9.896 -14.891 1.00 47.97 347 PRO A CA 1
ATOM 2717 C C . PRO A 1 347 ? 28.319 -8.696 -15.539 1.00 47.97 347 PRO A C 1
ATOM 2719 O O . PRO A 1 347 ? 28.916 -8.849 -16.612 1.00 47.97 347 PRO A O 1
ATOM 2722 N N . PRO A 1 348 ? 28.304 -7.508 -14.902 1.00 50.66 348 PRO A N 1
ATOM 2723 C CA . PRO A 1 348 ? 29.065 -6.372 -15.400 1.00 50.66 348 PRO A CA 1
ATOM 2724 C C . PRO A 1 348 ? 30.534 -6.786 -15.525 1.00 50.66 348 PRO A C 1
ATOM 2726 O O . PRO A 1 348 ? 31.116 -7.357 -14.599 1.00 50.66 348 PRO A O 1
ATOM 2729 N N . SER A 1 349 ? 31.116 -6.557 -16.704 1.00 47.56 349 SER A N 1
ATOM 2730 C CA . SER A 1 349 ? 32.536 -6.821 -16.937 1.00 47.56 349 SER A CA 1
ATOM 2731 C C . SER A 1 349 ? 33.346 -6.027 -15.909 1.00 47.56 349 SER A C 1
ATOM 2733 O O . SER A 1 349 ? 33.209 -4.806 -15.848 1.00 47.56 349 SER A O 1
ATOM 2735 N N . LYS A 1 350 ? 34.102 -6.743 -15.070 1.00 39.47 350 LYS A N 1
ATOM 2736 C CA . LYS A 1 350 ? 34.952 -6.174 -14.015 1.00 39.47 350 LYS A CA 1
ATOM 2737 C C . LYS A 1 350 ? 36.033 -5.254 -14.559 1.00 39.47 350 LYS A C 1
ATOM 2739 O O . LYS A 1 350 ? 36.595 -5.590 -15.627 1.00 39.47 350 LYS A O 1
#

Radius of gyration: 24.69 Å; Cα contacts (8 Å, |Δi|>4): 367; chains: 1; bounding box: 81×54×78 Å

pLDDT: mean 76.75, std 24.57, range [24.91, 97.25]

Solvent-accessible surface area (backbone atoms only — not comparable to full-atom values): 21805 Å² total; per-residue (Å²): 146,85,88,88,90,88,88,91,87,88,86,82,90,80,87,83,88,84,89,84,89,82,93,85,83,90,79,81,90,83,87,81,88,86,87,90,82,84,92,73,92,69,79,79,50,59,74,62,86,63,81,74,80,68,73,93,72,81,77,86,75,88,80,82,85,86,82,87,84,78,94,74,75,88,70,82,73,76,78,64,68,70,53,53,42,57,65,69,89,72,39,48,42,20,48,89,48,57,42,90,69,62,62,80,77,48,56,64,41,28,58,81,46,42,32,69,33,24,53,77,73,60,43,57,68,51,48,61,74,65,51,32,58,45,66,46,61,78,44,50,48,48,89,58,70,52,55,77,58,58,69,89,29,48,43,74,82,48,72,37,74,65,42,52,49,54,45,56,73,68,45,70,38,59,66,64,69,46,78,72,48,74,57,46,32,36,50,54,92,79,34,67,69,60,35,46,54,52,52,54,45,53,54,53,49,64,78,32,28,60,36,56,37,46,51,40,58,30,59,88,78,54,66,71,49,35,74,73,33,69,66,50,36,49,52,53,51,50,52,51,52,42,35,53,53,44,51,53,54,49,40,57,49,48,46,52,52,49,51,45,28,69,46,25,28,49,50,50,59,67,64,79,57,23,73,50,57,85,79,79,77,54,92,55,27,55,30,72,44,56,50,34,33,62,39,41,73,71,72,46,73,81,60,90,42,50,59,55,32,46,56,42,48,46,73,75,32,52,56,47,56,71,16,54,90,46,59,90,71,35,64,54,80,76,41,72,76,42,63,41,54,40,39,55,97,60,80,80,84,128

Mean predicted aligned error: 12.99 Å

Secondary structure (DSSP, 8-state):
----------S-------------------------------PPP-----TTS-------------------------------SS-GGG-SS-SSS-----HHHHTTB-HHHHTT--TTT--HHHHHHHT-BPTTSSSPBP-SSS----GGG--GGG--HHHHHHHHHT-GGGGGGS-PPPPSS--TTT-HHHHHHHHHHHHHHHHHHHHHHHHHSB----HHHHHH-HHHHHHHHHHHHHHHHHHHHHHHHHHHHHHHHHHH-S--GGGGG-TTS--PPPTTB--B--TTHHHHHTTPPPPSSHHHHHHHHHHH-GGGGTTTTSGGG-GGGG-GGGTTTTS-SSPPP-

Organism: NCBI:txid129364